Protein AF-A0A920PZM9-F1 (afdb_monomer_lite)

Foldseek 3Di:
DDDDDPPVVVVLLVQLLVLPDDDDDDDDDDDDDDDDDDDDDDDDDDDDDDDDDDDDDDDDDDDDDDDDDDDDDDPDPPDPPPPDDFPADPLGTQDAFDPCPLVVLCVLLVVLVVQLVVPADPVRDDFQLSLLSLLLSLLVSLVVVLVRDDPSLNVLSVVVNVLSVVLNVVSVVDDSVPGHPVVNSVSCCDRPVVNPVDDNVSNLSSLLSQLCNCCSHNNDDNSSSVSSNSPPDDD

pLDDT: mean 70.57, std 25.46, range [29.31, 96.81]

Sequence (235 aa):
MSRGSSAGAAVFVANLVGILALASGCSETSVVVAPVPTVSAPTDQMDAQVPTPSSSASTTTVAPTSTTVAPVPTTTEPAPTSVAPTTILAGGPIPDAAPGFCAELAIESGELILQVERVLPADGQLDPISQRTLLLATRNLLAWTNNRVPPGLRADVGLLNRVYADLGIELDGLDVEMVTMPRLQALVFTYVLDSPAVDAVELDLSARRLAAFVDRSCGHGFPIMESMADLFALD

Structure (mmCIF, N/CA/C/O backbone):
data_AF-A0A920PZM9-F1
#
_entry.id   AF-A0A920PZM9-F1
#
loop_
_atom_site.group_PDB
_atom_site.id
_atom_site.type_symbol
_atom_site.label_atom_id
_atom_site.label_alt_id
_atom_site.label_comp_id
_atom_site.label_asym_id
_atom_site.label_entity_id
_atom_site.label_seq_id
_atom_site.pdbx_PDB_ins_code
_atom_site.Cartn_x
_atom_site.Cartn_y
_atom_site.Cartn_z
_atom_site.occupancy
_atom_site.B_iso_or_equiv
_atom_site.auth_seq_id
_atom_site.auth_comp_id
_atom_site.auth_asym_id
_atom_site.auth_atom_id
_atom_site.pdbx_PDB_model_num
ATOM 1 N N . MET A 1 1 ? -10.686 -40.266 -1.329 1.00 37.91 1 MET A N 1
ATOM 2 C CA . MET A 1 1 ? -9.903 -39.143 -0.773 1.00 37.91 1 MET A CA 1
ATOM 3 C C . MET A 1 1 ? -10.510 -37.863 -1.315 1.00 37.91 1 MET A C 1
ATOM 5 O O . MET A 1 1 ? -10.446 -37.633 -2.515 1.00 37.91 1 MET A O 1
ATOM 9 N N . SER A 1 2 ? -11.245 -37.149 -0.463 1.00 32.16 2 SER A N 1
ATOM 10 C CA . SER A 1 2 ? -12.068 -35.995 -0.839 1.00 32.16 2 SER A CA 1
ATOM 11 C C . SER A 1 2 ? -11.200 -34.739 -0.937 1.00 32.16 2 SER A C 1
ATOM 13 O O . SER A 1 2 ? -10.380 -34.501 -0.053 1.00 32.16 2 SER A O 1
ATOM 15 N N . ARG A 1 3 ? -11.362 -33.964 -2.016 1.00 36.66 3 ARG A N 1
ATOM 16 C CA . ARG A 1 3 ? -10.694 -32.672 -2.230 1.00 36.66 3 ARG A CA 1
ATOM 17 C C . ARG A 1 3 ? -11.244 -31.650 -1.232 1.00 36.66 3 ARG A C 1
ATOM 19 O O . ARG A 1 3 ? -12.438 -31.364 -1.239 1.00 36.66 3 ARG A O 1
ATOM 26 N N . GLY A 1 4 ? -10.368 -31.140 -0.370 1.00 32.56 4 GLY A N 1
ATOM 27 C CA . GLY A 1 4 ? -10.666 -30.090 0.598 1.00 32.56 4 GLY A CA 1
ATOM 28 C C . GLY A 1 4 ? -10.746 -28.720 -0.071 1.00 32.56 4 GLY A C 1
ATOM 29 O O . GLY A 1 4 ? -9.751 -28.212 -0.570 1.00 32.56 4 GLY A O 1
ATOM 30 N N . SER A 1 5 ? -11.970 -28.201 -0.095 1.00 34.41 5 SER A N 1
ATOM 31 C CA . SER A 1 5 ? -12.421 -26.805 -0.111 1.00 34.41 5 SER A CA 1
ATOM 32 C C . SER A 1 5 ? -11.369 -25.694 -0.296 1.00 34.41 5 SER A C 1
ATOM 34 O O . SER A 1 5 ? -10.655 -25.328 0.633 1.00 34.41 5 SER A O 1
ATOM 36 N N . SER A 1 6 ? -11.387 -25.058 -1.470 1.00 36.50 6 SER A N 1
ATOM 37 C CA . SER A 1 6 ? -10.721 -23.789 -1.806 1.00 36.50 6 SER A CA 1
ATOM 38 C C . SER A 1 6 ? -11.492 -22.551 -1.306 1.00 36.50 6 SER A C 1
ATOM 40 O O . SER A 1 6 ? -11.419 -21.484 -1.909 1.00 36.50 6 SER A O 1
ATOM 42 N N . ALA A 1 7 ? -12.274 -22.685 -0.231 1.00 30.55 7 ALA A N 1
ATOM 43 C CA . ALA A 1 7 ? -13.164 -21.627 0.248 1.00 30.55 7 ALA A CA 1
ATOM 44 C C . ALA A 1 7 ? -12.447 -20.512 1.036 1.00 30.55 7 ALA A C 1
ATOM 46 O O . ALA A 1 7 ? -13.001 -19.430 1.173 1.00 30.55 7 ALA A O 1
ATOM 47 N N . GLY A 1 8 ? -11.220 -20.740 1.524 1.00 29.31 8 GLY A N 1
ATOM 48 C CA . GLY A 1 8 ? -10.501 -19.767 2.363 1.00 29.31 8 GLY A CA 1
ATOM 49 C C . GLY A 1 8 ? -9.995 -18.527 1.614 1.00 29.31 8 GLY A C 1
ATOM 50 O O . GLY A 1 8 ? -10.069 -17.424 2.140 1.00 29.31 8 GLY A O 1
ATOM 51 N N . ALA A 1 9 ? -9.551 -18.681 0.363 1.00 35.16 9 ALA A N 1
ATOM 52 C CA . ALA A 1 9 ? -9.013 -17.567 -0.425 1.00 35.16 9 ALA A CA 1
ATOM 53 C C . ALA A 1 9 ? -10.110 -16.626 -0.958 1.00 35.16 9 ALA A C 1
ATOM 55 O O . ALA A 1 9 ? -9.906 -15.420 -1.052 1.00 35.16 9 ALA A O 1
ATOM 56 N N . ALA A 1 10 ? -11.302 -17.157 -1.253 1.00 29.38 10 ALA A N 1
ATOM 57 C CA . ALA A 1 10 ? -12.416 -16.363 -1.777 1.00 29.38 10 ALA A CA 1
ATOM 58 C C . ALA A 1 10 ? -13.051 -15.437 -0.719 1.00 29.38 10 ALA A C 1
ATOM 60 O O . ALA A 1 10 ? -13.601 -14.395 -1.064 1.00 29.38 10 ALA A O 1
ATOM 61 N N . VAL A 1 11 ? -12.959 -15.792 0.569 1.00 34.94 11 VAL A N 1
ATOM 62 C CA . VAL A 1 11 ? -13.517 -14.989 1.674 1.00 34.94 11 VAL A CA 1
ATOM 63 C C . VAL A 1 11 ? -12.636 -13.774 1.999 1.00 34.94 11 VAL A C 1
ATOM 65 O O . VAL A 1 11 ? -13.160 -12.735 2.402 1.00 34.94 11 VAL A O 1
ATOM 68 N N . PHE A 1 12 ? -11.323 -13.869 1.763 1.00 35.19 12 PHE A N 1
ATOM 69 C CA . PHE A 1 12 ? -10.381 -12.766 1.985 1.00 35.19 12 PHE A CA 1
ATOM 70 C C . PHE A 1 12 ? -10.544 -11.631 0.963 1.00 35.19 12 PHE A C 1
ATOM 72 O O . PHE A 1 12 ? -10.566 -10.466 1.350 1.00 35.19 12 PHE A O 1
ATOM 79 N N . VAL A 1 13 ? -10.731 -11.959 -0.321 1.00 39.47 13 VAL A N 1
ATOM 80 C CA . VAL A 1 13 ? -10.905 -10.951 -1.389 1.00 39.47 13 VAL A CA 1
ATOM 81 C C . VAL A 1 13 ? -12.252 -10.229 -1.260 1.00 39.47 13 VAL A C 1
ATOM 83 O O . VAL A 1 13 ? -12.331 -9.017 -1.436 1.00 39.47 13 VAL A O 1
ATOM 86 N N . ALA A 1 14 ? -13.313 -10.940 -0.863 1.00 35.03 14 ALA A N 1
ATOM 87 C CA . ALA A 1 14 ? -14.650 -10.357 -0.740 1.00 35.03 14 ALA A CA 1
ATOM 88 C C . ALA A 1 14 ? -14.794 -9.344 0.417 1.00 35.03 14 ALA A C 1
ATOM 90 O O . ALA A 1 14 ? -15.626 -8.443 0.329 1.00 35.03 14 ALA A O 1
ATOM 91 N N . ASN A 1 15 ? -14.001 -9.456 1.492 1.00 37.75 15 ASN A N 1
ATOM 92 C CA . ASN A 1 15 ? -14.097 -8.538 2.638 1.00 37.75 15 ASN A CA 1
ATOM 93 C C . ASN A 1 15 ? -13.333 -7.219 2.443 1.00 37.75 15 ASN A C 1
ATOM 95 O O . ASN A 1 15 ? -13.682 -6.226 3.076 1.00 37.75 15 ASN A O 1
ATOM 99 N N . LEU A 1 16 ? -12.341 -7.172 1.549 1.00 41.00 16 LEU A N 1
ATOM 100 C CA . LEU A 1 16 ? -11.584 -5.947 1.262 1.00 41.00 16 LEU A CA 1
ATOM 101 C C . LEU A 1 16 ? -12.386 -4.945 0.408 1.00 41.00 16 LEU A C 1
ATOM 103 O O . LEU A 1 16 ? -12.264 -3.738 0.598 1.00 41.00 16 LEU A O 1
ATOM 107 N N . VAL A 1 17 ? -13.295 -5.442 -0.439 1.00 42.62 17 VAL A N 1
ATOM 108 C CA . VAL A 1 17 ? -14.209 -4.635 -1.277 1.00 42.62 17 VAL A CA 1
ATOM 109 C C . VAL A 1 17 ? -15.395 -4.058 -0.476 1.00 42.62 17 VAL A C 1
ATOM 111 O O . VAL A 1 17 ? -16.040 -3.100 -0.895 1.00 42.62 17 VAL A O 1
ATOM 114 N N . GLY A 1 18 ? -15.669 -4.571 0.730 1.00 33.91 18 GLY A N 1
ATOM 115 C CA . GLY A 1 18 ? -16.805 -4.151 1.566 1.00 33.91 18 GLY A CA 1
ATOM 116 C C . GLY A 1 18 ? -16.730 -2.728 2.145 1.00 33.91 18 GLY A C 1
ATOM 117 O O . GLY A 1 18 ? -17.660 -2.301 2.829 1.00 33.91 18 GLY A O 1
ATOM 118 N N . ILE A 1 19 ? -15.649 -1.983 1.894 1.00 46.41 19 ILE A N 1
ATOM 119 C CA . ILE A 1 19 ? -15.398 -0.660 2.489 1.00 46.41 19 ILE A CA 1
ATOM 120 C C . ILE A 1 19 ? -16.131 0.481 1.741 1.00 46.41 19 ILE A C 1
ATOM 122 O O . ILE A 1 19 ? -16.325 1.550 2.315 1.00 46.41 19 ILE A O 1
ATOM 126 N N . LEU A 1 20 ? -16.636 0.272 0.517 1.00 44.31 20 LEU A N 1
ATOM 127 C CA . LEU A 1 20 ? -17.190 1.363 -0.311 1.00 44.31 20 LEU A CA 1
ATOM 128 C C . LEU A 1 20 ? -18.657 1.775 -0.052 1.00 44.31 20 LEU A C 1
ATOM 130 O O . LEU A 1 20 ? -19.129 2.737 -0.654 1.00 44.31 20 LEU A O 1
ATOM 134 N N . ALA A 1 21 ? -19.412 1.117 0.831 1.00 37.88 21 ALA A N 1
ATOM 135 C CA . ALA A 1 21 ? -20.873 1.299 0.841 1.00 37.88 21 ALA A CA 1
ATOM 136 C C . ALA A 1 21 ? -21.447 2.429 1.731 1.00 37.88 21 ALA A C 1
ATOM 138 O O . ALA A 1 21 ? -22.667 2.575 1.766 1.00 37.88 21 ALA A O 1
ATOM 139 N N . LEU A 1 22 ? -20.659 3.226 2.471 1.00 43.50 22 LEU A N 1
ATOM 140 C CA . LEU A 1 22 ? -21.229 4.158 3.468 1.00 43.50 22 LEU A CA 1
ATOM 141 C C . LEU A 1 22 ? -20.526 5.524 3.546 1.00 43.50 22 LEU A C 1
ATOM 143 O O . LEU A 1 22 ? -19.914 5.861 4.555 1.00 43.50 22 LEU A O 1
ATOM 147 N N . ALA A 1 23 ? -20.687 6.360 2.522 1.00 37.53 23 ALA A N 1
ATOM 148 C CA . ALA A 1 23 ? -20.442 7.800 2.650 1.00 37.53 23 ALA A CA 1
ATOM 149 C C . ALA A 1 23 ? -21.479 8.621 1.866 1.00 37.53 23 ALA A C 1
ATOM 151 O O . ALA A 1 23 ? -21.160 9.378 0.956 1.00 37.53 23 ALA A O 1
ATOM 152 N N . SER A 1 24 ? -22.755 8.482 2.236 1.00 40.50 24 SER A N 1
ATOM 153 C CA . SER A 1 24 ? -23.802 9.446 1.881 1.00 40.50 24 SER A CA 1
ATOM 154 C C . SER A 1 24 ? -24.395 10.034 3.162 1.00 40.50 24 SER A C 1
ATOM 156 O O . SER A 1 24 ? -25.176 9.371 3.845 1.00 40.50 24 SER A O 1
ATOM 158 N N . GLY A 1 25 ? -24.023 11.270 3.505 1.00 30.77 25 GLY A N 1
ATOM 159 C CA . GLY A 1 25 ? -24.586 11.977 4.658 1.00 30.77 25 GLY A CA 1
ATOM 160 C C . GLY A 1 25 ? -23.951 13.344 4.908 1.00 30.77 25 GLY A C 1
ATOM 161 O O . GLY A 1 25 ? -22.904 13.441 5.533 1.00 30.77 25 GLY A O 1
ATOM 162 N N . CYS A 1 26 ? -24.605 14.391 4.408 1.00 36.72 26 CYS A N 1
ATOM 163 C CA . CYS A 1 26 ? -24.262 15.809 4.523 1.00 36.72 26 CYS A CA 1
ATOM 164 C C . CYS A 1 26 ? -24.159 16.323 5.972 1.00 36.72 26 CYS A C 1
ATOM 166 O O . CYS A 1 26 ? -24.916 15.875 6.833 1.00 36.72 26 CYS A O 1
ATOM 168 N N . SER A 1 27 ? -23.393 17.400 6.195 1.00 32.12 27 SER A N 1
ATOM 169 C CA . SER A 1 27 ? -23.943 18.733 6.539 1.00 32.12 27 SER A CA 1
ATOM 170 C C . SER A 1 27 ? -22.833 19.771 6.735 1.00 32.12 27 SER A C 1
ATOM 172 O O . SER A 1 27 ? -21.918 19.584 7.531 1.00 32.12 27 SER A O 1
ATOM 174 N N . GLU A 1 28 ? -22.961 20.892 6.023 1.00 40.81 28 GLU A N 1
ATOM 175 C CA . GLU A 1 28 ? -22.210 22.129 6.236 1.00 40.81 28 GLU A CA 1
ATOM 176 C C . GLU A 1 28 ? -22.428 22.672 7.654 1.00 40.81 28 GLU A C 1
ATOM 178 O O . GLU A 1 28 ? -23.562 22.832 8.109 1.00 40.81 28 GLU A O 1
ATOM 183 N N . THR A 1 29 ? -21.355 23.068 8.340 1.00 33.19 29 THR A N 1
ATOM 184 C CA . THR A 1 29 ? -21.441 24.158 9.319 1.00 33.19 29 THR A CA 1
ATOM 185 C C . THR A 1 29 ? -20.140 24.955 9.318 1.00 33.19 29 THR A C 1
ATOM 187 O O . THR A 1 29 ? -19.066 24.455 9.634 1.00 33.19 29 THR A O 1
ATOM 190 N N . SER A 1 30 ? -20.273 26.210 8.899 1.00 33.62 30 SER A N 1
ATOM 191 C CA . SER A 1 30 ? -19.223 27.214 8.747 1.00 33.62 30 SER A CA 1
ATOM 192 C C . SER A 1 30 ? -18.591 27.591 10.093 1.00 33.62 30 SER A C 1
ATOM 194 O O . SER A 1 30 ? -19.313 27.925 11.034 1.00 33.62 30 SER A O 1
ATOM 196 N N . VAL A 1 31 ? -17.254 27.590 10.183 1.00 32.09 31 VAL A N 1
ATOM 197 C CA . VAL A 1 31 ? -16.516 28.130 11.338 1.00 32.09 31 VAL A CA 1
ATOM 198 C C . VAL A 1 31 ? -15.459 29.136 10.874 1.00 32.09 31 VAL A C 1
ATOM 200 O O . VAL A 1 31 ? -14.403 28.793 10.359 1.00 32.09 31 VAL A O 1
ATOM 203 N N . VAL A 1 32 ? -15.836 30.402 11.051 1.00 31.03 32 VAL A N 1
ATOM 204 C CA . VAL A 1 32 ? -15.068 31.570 11.516 1.00 31.03 32 VAL A CA 1
ATOM 205 C C . VAL A 1 32 ? -13.532 31.496 11.422 1.00 31.03 32 VAL A C 1
ATOM 207 O O . VAL A 1 32 ? -12.865 30.798 12.179 1.00 31.03 32 VAL A O 1
ATOM 210 N N . VAL A 1 33 ? -12.987 32.359 10.560 1.00 34.97 33 VAL A N 1
ATOM 211 C CA . VAL A 1 33 ? -11.562 32.701 10.418 1.00 34.97 33 VAL A CA 1
ATOM 212 C C . VAL A 1 33 ? -11.106 33.644 11.539 1.00 34.97 33 VAL A C 1
ATOM 214 O O . VAL A 1 33 ? -11.759 34.655 11.800 1.00 34.97 33 VAL A O 1
ATOM 217 N N . ALA A 1 34 ? -9.935 33.377 12.125 1.00 33.03 34 ALA A N 1
ATOM 218 C CA . ALA A 1 34 ? -9.134 34.358 12.865 1.00 33.03 34 ALA A CA 1
ATOM 219 C C . ALA A 1 34 ? -7.616 34.077 12.694 1.00 33.03 34 ALA A C 1
ATOM 221 O O . ALA A 1 34 ? -7.247 32.945 12.385 1.00 33.03 34 ALA A O 1
ATOM 222 N N . PRO A 1 35 ? -6.738 35.098 12.808 1.00 35.94 35 PRO A N 1
ATOM 223 C CA . PRO A 1 35 ? -5.531 35.227 11.982 1.00 35.94 35 PRO A CA 1
ATOM 224 C C . PRO A 1 35 ? -4.232 34.654 12.581 1.00 35.94 35 PRO A C 1
ATOM 226 O O . PRO A 1 35 ? -4.033 34.628 13.794 1.00 35.94 35 PRO A O 1
ATOM 229 N N . VAL A 1 36 ? -3.312 34.281 11.685 1.00 35.12 36 VAL A N 1
ATOM 230 C CA . VAL A 1 36 ? -1.923 33.867 11.962 1.00 35.12 36 VAL A CA 1
ATOM 231 C C . VAL A 1 36 ? -1.045 35.098 12.245 1.00 35.12 36 VAL A C 1
ATOM 233 O O . VAL A 1 36 ? -1.089 36.047 11.458 1.00 35.12 36 VAL A O 1
ATOM 236 N N . PRO A 1 37 ? -0.207 35.112 13.300 1.00 34.03 37 PRO A N 1
ATOM 237 C CA . PRO A 1 37 ? 0.807 36.145 13.463 1.00 34.03 37 PRO A CA 1
ATOM 238 C C . PRO A 1 37 ? 2.088 35.814 12.680 1.00 34.03 37 PRO A C 1
ATOM 240 O O . PRO A 1 37 ? 2.716 34.773 12.866 1.00 34.03 37 PRO A O 1
ATOM 243 N N . THR A 1 38 ? 2.485 36.756 11.828 1.00 34.56 38 THR A N 1
ATOM 244 C CA . THR A 1 38 ? 3.787 36.850 11.156 1.00 34.56 38 THR A CA 1
ATOM 245 C C . THR A 1 38 ? 4.888 37.209 12.157 1.00 34.56 38 THR A C 1
ATOM 247 O O . THR A 1 38 ? 4.719 38.151 12.931 1.00 34.56 38 THR A O 1
ATOM 250 N N . VAL A 1 39 ? 6.048 36.546 12.093 1.00 36.19 39 VAL A N 1
ATOM 251 C CA . VAL A 1 39 ? 7.286 37.028 12.732 1.00 36.19 39 VAL A CA 1
ATOM 252 C C . VAL A 1 39 ? 8.416 37.071 11.704 1.00 36.19 39 VAL A C 1
ATOM 254 O O . VAL A 1 39 ? 8.727 36.078 11.051 1.00 36.19 39 VAL A O 1
ATOM 257 N N . SER A 1 40 ? 8.988 38.265 11.564 1.00 30.69 40 SER A N 1
ATOM 258 C CA . SER A 1 40 ? 10.113 38.624 10.699 1.00 30.69 40 SER A CA 1
ATOM 259 C C . SER A 1 40 ? 11.477 38.300 11.336 1.00 30.69 40 SER A C 1
ATOM 261 O O . SER A 1 40 ? 11.595 38.215 12.555 1.00 30.69 40 SER A O 1
ATOM 263 N N . ALA A 1 41 ? 12.488 38.165 10.466 1.00 36.31 41 ALA A N 1
ATOM 264 C CA . ALA A 1 41 ? 13.911 37.837 10.680 1.00 36.31 41 ALA A CA 1
ATOM 265 C C . ALA A 1 41 ? 14.693 38.751 11.666 1.00 36.31 41 ALA A C 1
ATOM 267 O O . ALA A 1 41 ? 14.155 39.773 12.098 1.00 36.31 41 ALA A O 1
ATOM 268 N N . PRO A 1 42 ? 15.980 38.449 11.979 1.00 42.25 42 PRO A N 1
ATOM 269 C CA . PRO A 1 42 ? 17.060 39.017 11.147 1.00 42.25 42 PRO A CA 1
ATOM 270 C C . PRO A 1 42 ? 18.369 38.195 10.976 1.00 42.25 42 PRO A C 1
ATOM 272 O O . PRO A 1 42 ? 18.661 37.246 11.694 1.00 42.25 42 PRO A O 1
ATOM 275 N N . THR A 1 43 ? 19.111 38.655 9.960 1.00 40.12 43 THR A N 1
ATOM 276 C CA . THR A 1 43 ? 20.525 38.541 9.529 1.00 40.12 43 THR A CA 1
ATOM 277 C C . THR A 1 43 ? 21.606 38.133 10.536 1.00 40.12 43 THR A C 1
ATOM 279 O O . THR A 1 43 ? 21.634 38.672 11.632 1.00 40.12 43 THR A O 1
ATOM 282 N N . ASP A 1 44 ? 22.611 37.381 10.056 1.00 31.80 44 ASP A N 1
ATOM 283 C CA . ASP A 1 44 ? 24.015 37.828 10.122 1.00 31.80 44 ASP A CA 1
ATOM 284 C C . ASP A 1 44 ? 24.919 37.146 9.074 1.00 31.80 44 ASP A C 1
ATOM 286 O O . ASP A 1 44 ? 24.814 35.954 8.787 1.00 31.80 44 ASP A O 1
ATOM 290 N N . GLN A 1 45 ? 25.775 37.968 8.460 1.00 35.66 45 GLN A N 1
ATOM 291 C CA . GLN A 1 45 ? 26.782 37.631 7.451 1.00 35.66 45 GLN A CA 1
ATOM 292 C C . GLN A 1 45 ? 28.028 37.009 8.098 1.00 35.66 45 GLN A C 1
ATOM 294 O O . GLN A 1 45 ? 28.447 37.462 9.159 1.00 35.66 45 GLN A O 1
ATOM 299 N N . MET A 1 46 ? 28.736 36.129 7.379 1.00 37.38 46 MET A N 1
ATOM 300 C CA . MET A 1 46 ? 30.202 36.211 7.352 1.00 37.38 46 MET A CA 1
ATOM 301 C C . MET A 1 46 ? 30.816 35.586 6.093 1.00 37.38 46 MET A C 1
ATOM 303 O O . MET A 1 46 ? 30.505 34.468 5.692 1.00 37.38 46 MET A O 1
ATOM 307 N N . ASP A 1 47 ? 31.676 36.403 5.496 1.00 33.12 47 ASP A N 1
ATOM 308 C CA . ASP A 1 47 ? 32.543 36.229 4.335 1.00 33.12 47 ASP A CA 1
ATOM 309 C C . ASP A 1 47 ? 33.645 35.180 4.580 1.00 33.12 47 ASP A C 1
ATOM 311 O O . ASP A 1 47 ? 34.222 35.155 5.667 1.0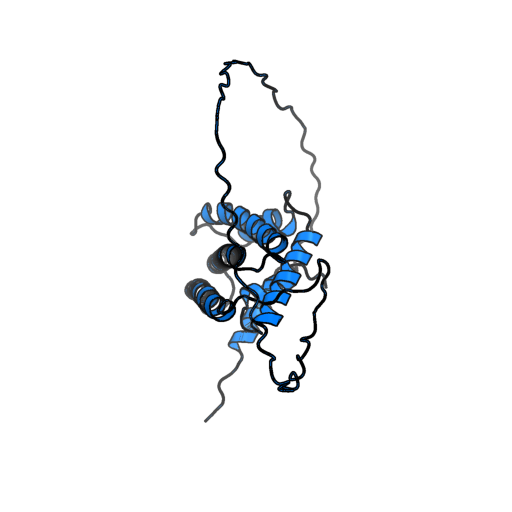0 33.12 47 ASP A O 1
ATOM 315 N N . ALA A 1 48 ? 33.996 34.374 3.568 1.00 33.19 48 ALA A N 1
ATOM 316 C CA . ALA A 1 48 ? 35.275 33.647 3.524 1.00 33.19 48 ALA A CA 1
ATOM 317 C C . ALA A 1 48 ? 35.636 33.159 2.102 1.00 33.19 48 ALA A C 1
ATOM 319 O O . ALA A 1 48 ? 35.443 32.006 1.727 1.00 33.19 48 ALA A O 1
ATOM 320 N N . GLN A 1 49 ? 36.134 34.095 1.298 1.00 32.06 49 GLN A N 1
ATOM 321 C CA . GLN A 1 49 ? 37.434 34.073 0.609 1.00 32.06 49 GLN A CA 1
ATOM 322 C C . GLN A 1 49 ? 38.012 32.749 0.038 1.00 32.06 49 GLN A C 1
ATOM 324 O O . GLN A 1 49 ? 38.442 31.839 0.743 1.00 32.06 49 GLN A O 1
ATOM 329 N N . VAL A 1 50 ? 38.159 32.765 -1.292 1.00 39.16 50 VAL A N 1
ATOM 330 C CA . VAL A 1 50 ? 38.963 31.882 -2.161 1.00 39.16 50 VAL A CA 1
ATOM 331 C C . VAL A 1 50 ? 40.471 32.077 -1.918 1.00 39.16 50 VAL A C 1
ATOM 333 O O . VAL A 1 50 ? 40.909 33.209 -1.699 1.00 39.16 50 VAL A O 1
ATOM 336 N N . PRO A 1 51 ? 41.289 31.011 -2.041 1.00 43.56 51 PRO A N 1
ATOM 337 C CA . PRO A 1 51 ? 42.414 31.084 -2.985 1.00 43.56 51 PRO A CA 1
ATOM 338 C C . PRO A 1 51 ? 42.704 29.767 -3.747 1.00 43.56 51 PRO A C 1
ATOM 340 O O . PRO A 1 51 ? 42.949 28.718 -3.1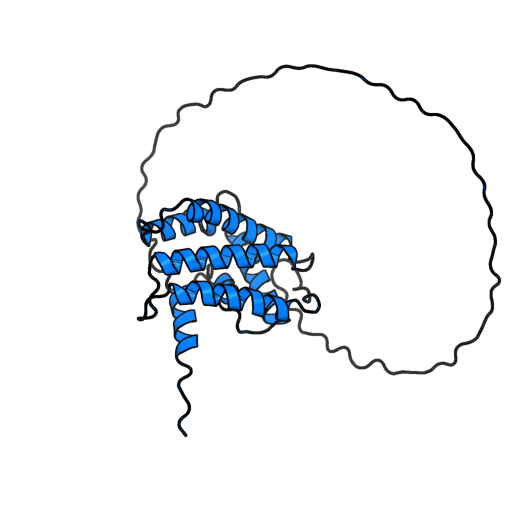61 1.00 43.56 51 PRO A O 1
ATOM 343 N N . THR A 1 52 ? 42.782 29.858 -5.078 1.00 36.62 52 THR A N 1
ATOM 344 C CA . THR A 1 52 ? 43.649 29.045 -5.970 1.00 36.62 52 THR A CA 1
ATOM 345 C C . THR A 1 52 ? 45.064 29.655 -5.992 1.00 36.62 52 THR A C 1
ATOM 347 O O . THR A 1 52 ? 45.142 30.880 -5.850 1.00 36.62 52 THR A O 1
ATOM 350 N N . PRO A 1 53 ? 46.178 28.904 -6.207 1.00 43.16 53 PRO A N 1
ATOM 351 C CA . PRO A 1 53 ? 46.570 28.502 -7.579 1.00 43.16 53 PRO A CA 1
ATOM 352 C C . PRO A 1 53 ? 47.456 27.235 -7.757 1.00 43.16 53 PRO A C 1
ATOM 354 O O . PRO A 1 53 ? 48.110 26.778 -6.829 1.00 43.16 53 PRO A O 1
ATOM 357 N N . SER A 1 54 ? 47.571 26.820 -9.038 1.00 34.16 54 SER A N 1
ATOM 358 C CA . SER A 1 54 ? 48.720 26.157 -9.715 1.00 34.16 54 SER A CA 1
ATOM 359 C C . SER A 1 54 ? 49.114 24.721 -9.313 1.00 34.16 54 SER A C 1
ATOM 361 O O . SER A 1 54 ? 49.084 24.363 -8.151 1.00 34.16 54 SER A O 1
ATOM 363 N N . SER A 1 55 ? 49.613 23.838 -10.185 1.00 35.91 55 SER A N 1
ATOM 364 C CA . SER A 1 55 ? 49.804 23.804 -11.643 1.00 35.91 55 SER A CA 1
ATOM 365 C C . SER A 1 55 ? 50.256 22.386 -12.044 1.00 35.91 55 SER A C 1
ATOM 367 O O . SER A 1 55 ? 50.735 21.624 -11.207 1.00 35.91 55 SER A O 1
ATOM 369 N N . SER A 1 56 ? 50.232 22.149 -13.356 1.00 38.16 56 SER A N 1
ATOM 370 C CA . SER A 1 56 ? 51.106 21.259 -14.139 1.00 38.16 56 SER A CA 1
ATOM 371 C C . SER A 1 56 ? 50.585 19.887 -14.565 1.00 38.16 56 SER A C 1
ATOM 373 O O . SER A 1 56 ? 50.481 18.921 -13.816 1.00 38.16 56 SER A O 1
ATOM 375 N N . ALA A 1 57 ? 50.360 19.853 -15.877 1.00 39.25 57 ALA A N 1
ATOM 376 C CA . ALA A 1 57 ? 50.153 18.713 -16.738 1.00 39.25 57 ALA A CA 1
ATOM 377 C C . ALA A 1 57 ? 51.367 17.777 -16.798 1.00 39.25 57 ALA A C 1
ATOM 379 O O . ALA A 1 57 ? 52.522 18.198 -16.734 1.00 39.25 57 ALA A O 1
ATOM 380 N N . SER A 1 58 ? 51.091 16.506 -17.071 1.00 38.69 58 SER A N 1
ATOM 381 C CA . SER A 1 58 ? 51.996 15.630 -17.810 1.00 38.69 58 SER A CA 1
ATOM 382 C C . SER A 1 58 ? 51.158 14.689 -18.662 1.00 38.69 58 SER A C 1
ATOM 384 O O . SER A 1 58 ? 50.503 13.773 -18.177 1.00 38.69 58 SER A O 1
ATOM 386 N N . THR A 1 59 ? 51.140 14.989 -19.955 1.00 39.88 59 THR A N 1
ATOM 387 C CA . THR A 1 59 ? 50.658 14.132 -21.034 1.00 39.88 59 THR A CA 1
ATOM 388 C C . THR A 1 59 ? 51.626 12.979 -21.242 1.00 39.88 59 THR A C 1
ATOM 390 O O . THR A 1 59 ? 52.827 13.191 -21.411 1.00 39.88 59 THR A O 1
ATOM 393 N N . THR A 1 60 ? 51.109 11.760 -21.339 1.00 43.28 60 THR A N 1
ATOM 394 C CA . THR A 1 60 ? 51.811 10.675 -22.029 1.00 43.28 60 THR A CA 1
ATOM 395 C C . THR A 1 60 ? 50.783 9.852 -22.793 1.00 43.28 60 THR A C 1
ATOM 397 O O . THR A 1 60 ? 50.059 9.040 -22.227 1.00 43.28 60 THR A O 1
ATOM 400 N N . THR A 1 61 ? 50.688 10.124 -24.092 1.00 43.00 61 THR A N 1
ATOM 401 C CA . THR A 1 61 ? 49.907 9.344 -25.052 1.00 43.00 61 THR A CA 1
ATOM 402 C C . THR A 1 61 ? 50.775 8.184 -25.518 1.00 43.00 61 THR A C 1
ATOM 404 O O . THR A 1 61 ? 51.777 8.400 -26.197 1.00 43.00 61 THR A O 1
ATOM 407 N N . VAL A 1 62 ? 50.394 6.958 -25.166 1.00 44.69 62 VAL A N 1
ATOM 408 C CA . VAL A 1 62 ? 50.956 5.737 -25.751 1.00 44.69 62 VAL A CA 1
ATOM 409 C C . VAL A 1 62 ? 49.837 5.056 -26.527 1.00 44.69 62 VAL A C 1
ATOM 411 O O . VAL A 1 62 ? 48.832 4.641 -25.957 1.00 44.69 62 VAL A O 1
ATOM 414 N N . ALA A 1 63 ? 50.001 5.000 -27.846 1.00 51.41 63 ALA A N 1
ATOM 415 C CA . ALA A 1 63 ? 49.130 4.265 -28.749 1.00 51.41 63 ALA A CA 1
ATOM 416 C C . ALA A 1 63 ? 49.387 2.755 -28.618 1.00 51.41 63 ALA A C 1
ATOM 418 O O . ALA A 1 63 ? 50.551 2.350 -28.666 1.00 51.41 63 ALA A O 1
ATOM 419 N N . PRO A 1 64 ? 48.349 1.909 -28.527 1.00 48.03 64 PRO A N 1
ATOM 420 C CA . PRO A 1 64 ? 48.492 0.499 -28.824 1.00 48.03 64 PRO A CA 1
ATOM 421 C C . PRO A 1 64 ? 48.096 0.202 -30.274 1.00 48.03 64 PRO A C 1
ATOM 423 O O . PRO A 1 64 ? 47.105 0.680 -30.821 1.00 48.03 64 PRO A O 1
ATOM 426 N N . THR A 1 65 ? 48.956 -0.605 -30.871 1.00 38.31 65 THR A N 1
ATOM 427 C CA . THR A 1 65 ? 48.998 -1.126 -32.229 1.00 38.31 65 THR A CA 1
ATOM 428 C C . THR A 1 65 ? 47.747 -1.929 -32.591 1.00 38.31 65 THR A C 1
ATOM 430 O O . THR A 1 65 ? 47.369 -2.864 -31.886 1.00 38.31 65 THR A O 1
ATOM 433 N N . SER A 1 66 ? 47.142 -1.621 -33.738 1.00 38.47 66 SER A N 1
ATOM 434 C CA . SER A 1 66 ? 46.070 -2.414 -34.343 1.00 38.47 66 SER A CA 1
ATOM 435 C C . SER A 1 66 ? 46.585 -3.795 -34.755 1.00 38.47 66 SER A C 1
ATOM 437 O O . SER A 1 66 ? 47.493 -3.900 -35.579 1.00 38.47 66 SER A O 1
ATOM 439 N N . THR A 1 67 ? 45.987 -4.861 -34.227 1.00 43.66 67 THR A N 1
ATOM 440 C CA . THR A 1 67 ? 46.113 -6.217 -34.781 1.00 43.66 67 THR A CA 1
ATOM 441 C C . THR A 1 67 ? 44.756 -6.627 -35.338 1.00 43.66 67 THR A C 1
ATOM 443 O O . THR A 1 67 ? 43.812 -6.884 -34.597 1.00 43.66 67 THR A O 1
ATOM 446 N N . THR A 1 68 ? 44.645 -6.643 -36.664 1.00 44.78 68 THR A N 1
ATOM 447 C CA . THR A 1 68 ? 43.473 -7.154 -37.377 1.00 44.78 68 THR A CA 1
ATOM 448 C C . THR A 1 68 ? 43.498 -8.678 -37.318 1.00 44.78 68 THR A C 1
ATOM 450 O O . THR A 1 68 ? 44.270 -9.315 -38.032 1.00 44.78 68 THR A O 1
ATOM 453 N N . VAL A 1 69 ? 42.648 -9.263 -36.477 1.00 44.81 69 VAL A N 1
ATOM 454 C CA . VAL A 1 69 ? 42.275 -10.680 -36.550 1.00 44.81 69 VAL A CA 1
ATOM 455 C C . VAL A 1 69 ? 40.855 -10.729 -37.101 1.00 44.81 69 VAL A C 1
ATOM 457 O O . VAL A 1 69 ? 39.928 -10.204 -36.489 1.00 44.81 69 VAL A O 1
ATOM 460 N N . ALA A 1 70 ? 40.697 -11.305 -38.290 1.00 48.00 70 ALA A N 1
ATOM 461 C CA . ALA A 1 70 ? 39.397 -11.517 -38.914 1.00 48.00 70 ALA A CA 1
ATOM 462 C C . ALA A 1 70 ? 38.570 -12.528 -38.093 1.00 48.00 70 ALA A C 1
ATOM 464 O O . ALA A 1 70 ? 39.064 -13.632 -37.851 1.00 48.00 70 ALA A O 1
ATOM 465 N N . PRO A 1 71 ? 37.328 -12.215 -37.684 1.00 43.09 71 PRO A N 1
ATOM 466 C CA . PRO A 1 71 ? 36.425 -13.221 -37.156 1.00 43.09 71 PRO A CA 1
ATOM 467 C C . PRO A 1 71 ? 35.689 -13.928 -38.303 1.00 43.09 71 PRO A C 1
ATOM 469 O O . PRO A 1 71 ? 35.185 -13.308 -39.240 1.00 43.09 71 PRO A O 1
ATOM 472 N N . VAL A 1 72 ? 35.642 -15.253 -38.207 1.00 39.75 72 VAL A N 1
ATOM 473 C CA . VAL A 1 72 ? 34.799 -16.148 -39.008 1.00 39.75 72 VAL A CA 1
ATOM 474 C C . VAL A 1 72 ? 33.325 -15.805 -38.733 1.00 39.75 72 VAL A C 1
ATOM 476 O O . VAL A 1 72 ? 32.968 -15.662 -37.561 1.00 39.75 72 VAL A O 1
ATOM 479 N N . PRO A 1 73 ? 32.445 -15.666 -39.743 1.00 38.56 73 PRO A N 1
ATOM 480 C CA . PRO A 1 73 ? 31.032 -15.428 -39.490 1.00 38.56 73 PRO A CA 1
ATOM 481 C C . PRO A 1 73 ? 30.378 -16.732 -39.019 1.00 38.56 73 PRO A C 1
ATOM 483 O O . PRO A 1 73 ? 30.042 -17.601 -39.820 1.00 38.56 73 PRO A O 1
ATOM 486 N N . THR A 1 74 ? 30.189 -16.876 -37.710 1.00 42.53 74 THR A N 1
ATOM 487 C CA . THR A 1 74 ? 29.262 -17.868 -37.159 1.00 42.53 74 THR A CA 1
ATOM 488 C C . THR A 1 74 ? 27.877 -17.232 -37.146 1.00 42.53 74 THR A C 1
ATOM 490 O O . THR A 1 74 ? 27.564 -16.418 -36.279 1.00 42.53 74 THR A O 1
ATOM 493 N N . THR A 1 75 ? 27.054 -17.557 -38.142 1.00 44.94 75 THR A N 1
ATOM 494 C CA . THR A 1 75 ? 25.626 -17.225 -38.139 1.00 44.94 75 THR A CA 1
ATOM 495 C C . THR A 1 75 ? 24.942 -18.062 -37.063 1.00 44.94 75 THR A C 1
ATOM 497 O O . THR A 1 75 ? 24.534 -19.193 -37.308 1.00 44.94 75 THR A O 1
ATOM 500 N N . THR A 1 76 ? 24.838 -17.508 -35.859 1.00 46.06 76 THR A N 1
ATOM 501 C CA . THR A 1 76 ? 23.872 -17.966 -34.861 1.00 46.06 76 THR A CA 1
ATOM 502 C C . THR A 1 76 ? 22.615 -17.132 -35.054 1.00 46.06 76 THR A C 1
ATOM 504 O O . THR A 1 76 ? 22.609 -15.928 -34.803 1.00 46.06 76 THR A O 1
ATOM 507 N N . GLU A 1 77 ? 21.574 -17.773 -35.572 1.00 47.44 77 GLU A N 1
ATOM 508 C CA . GLU A 1 77 ? 20.217 -17.243 -35.663 1.00 47.44 77 GLU A CA 1
ATOM 509 C C . GLU A 1 77 ? 19.758 -16.771 -34.269 1.00 47.44 77 GLU A C 1
ATOM 511 O O . GLU A 1 77 ? 19.770 -17.571 -33.328 1.00 47.44 77 GLU A O 1
ATOM 516 N N . PRO A 1 78 ? 19.404 -15.487 -34.072 1.00 43.78 78 PRO A N 1
ATOM 517 C CA . PRO A 1 78 ? 18.834 -15.060 -32.808 1.00 43.78 78 PRO A CA 1
ATOM 518 C C . PRO A 1 78 ? 17.450 -15.695 -32.668 1.00 43.78 78 PRO A C 1
ATOM 520 O O . PRO A 1 78 ? 16.560 -15.462 -33.487 1.00 43.78 78 PRO A O 1
ATOM 523 N N . ALA A 1 79 ? 17.284 -16.504 -31.621 1.00 46.44 79 ALA A N 1
ATOM 524 C CA . ALA A 1 79 ? 15.987 -17.012 -31.198 1.00 46.44 79 ALA A CA 1
ATOM 525 C C . ALA A 1 79 ? 14.979 -15.850 -31.108 1.00 46.44 79 ALA A C 1
ATOM 527 O O . ALA A 1 79 ? 15.360 -14.758 -30.665 1.00 46.44 79 ALA A O 1
ATOM 528 N N . PRO A 1 80 ? 13.709 -16.047 -31.507 1.00 42.25 80 PRO A N 1
ATOM 529 C CA . PRO A 1 80 ? 12.725 -14.979 -31.470 1.00 42.25 80 PRO A CA 1
ATOM 530 C C . PRO A 1 80 ? 12.595 -14.483 -30.030 1.00 42.25 80 PRO A C 1
ATOM 532 O O . PRO A 1 80 ? 12.179 -15.219 -29.135 1.00 42.25 80 PRO A O 1
ATOM 535 N N . THR A 1 81 ? 12.979 -13.227 -29.801 1.00 43.22 81 THR A N 1
ATOM 536 C CA . THR A 1 81 ? 12.659 -12.523 -28.564 1.00 43.22 81 THR A CA 1
ATOM 537 C C . THR A 1 81 ? 11.141 -12.446 -28.504 1.00 43.22 81 THR A C 1
ATOM 539 O O . THR A 1 81 ? 10.519 -11.680 -29.236 1.00 43.22 81 THR A O 1
ATOM 542 N N . SER A 1 82 ? 10.542 -13.311 -27.688 1.00 45.59 82 SER A N 1
ATOM 543 C CA . SER A 1 82 ? 9.128 -13.259 -27.342 1.00 45.59 82 SER A CA 1
ATOM 544 C C . SER A 1 82 ? 8.872 -11.905 -26.694 1.00 45.59 82 SER A C 1
ATOM 546 O O . SER A 1 82 ? 9.187 -11.706 -25.522 1.00 45.59 82 SER A O 1
ATOM 548 N N . VAL A 1 83 ? 8.372 -10.948 -27.473 1.00 43.41 83 VAL A N 1
ATOM 549 C CA . VAL A 1 83 ? 7.984 -9.630 -26.976 1.00 43.41 83 VAL A CA 1
ATOM 550 C C . VAL A 1 83 ? 6.800 -9.854 -26.042 1.00 43.41 83 VAL A C 1
ATOM 552 O O . VAL A 1 83 ? 5.687 -10.123 -26.492 1.00 43.41 83 VAL A O 1
ATOM 555 N N . ALA A 1 84 ? 7.062 -9.830 -24.735 1.00 52.44 84 ALA A N 1
ATOM 556 C CA . ALA A 1 84 ? 6.016 -9.865 -23.727 1.00 52.44 84 ALA A CA 1
ATOM 557 C C . ALA A 1 84 ? 5.060 -8.682 -23.967 1.00 52.44 84 ALA A C 1
ATOM 559 O O . ALA A 1 84 ? 5.535 -7.586 -24.284 1.00 52.44 84 ALA A O 1
ATOM 560 N N . PRO A 1 85 ? 3.736 -8.873 -23.840 1.00 43.50 85 PRO A N 1
ATOM 561 C CA . PRO A 1 85 ? 2.782 -7.794 -24.038 1.00 43.50 85 PRO A CA 1
ATOM 562 C C . PRO A 1 85 ? 3.079 -6.670 -23.042 1.00 43.50 85 PRO A C 1
ATOM 564 O O . PRO A 1 85 ? 3.018 -6.849 -21.826 1.00 43.50 85 PRO A O 1
ATOM 567 N N . THR A 1 86 ? 3.444 -5.501 -23.561 1.00 49.28 86 THR A N 1
ATOM 568 C CA . THR A 1 86 ? 3.572 -4.279 -22.776 1.00 49.28 86 THR A CA 1
ATOM 569 C C . THR A 1 86 ? 2.166 -3.802 -22.444 1.00 49.28 86 THR A C 1
ATOM 571 O O . THR A 1 86 ? 1.505 -3.173 -23.266 1.00 49.28 86 THR A O 1
ATOM 574 N N . THR A 1 87 ? 1.683 -4.102 -21.241 1.00 54.88 87 THR A N 1
ATOM 575 C CA . THR A 1 87 ? 0.499 -3.431 -20.701 1.00 54.88 87 THR A CA 1
ATOM 576 C C . THR A 1 87 ? 0.854 -1.952 -20.541 1.00 54.88 87 THR A C 1
ATOM 578 O O . THR A 1 87 ? 1.720 -1.598 -19.738 1.00 54.88 87 THR A O 1
ATOM 581 N N . ILE A 1 88 ? 0.263 -1.088 -21.367 1.00 55.25 88 ILE A N 1
ATOM 582 C CA . ILE A 1 88 ? 0.455 0.363 -21.292 1.00 55.25 88 ILE A CA 1
ATOM 583 C C . ILE A 1 88 ? -0.698 0.920 -20.461 1.00 55.25 88 ILE A C 1
ATOM 585 O O . ILE A 1 88 ? -1.804 1.091 -20.967 1.00 55.25 88 ILE A O 1
ATOM 589 N N . LEU A 1 89 ? -0.441 1.185 -19.181 1.00 66.88 89 LEU A N 1
ATOM 590 C CA . LEU A 1 89 ? -1.289 2.070 -18.382 1.00 66.88 89 LEU A CA 1
ATOM 591 C C . LEU A 1 89 ? -0.916 3.533 -18.668 1.00 66.88 89 LEU A C 1
ATOM 593 O O . LEU A 1 89 ? 0.177 3.825 -19.173 1.00 66.88 89 LEU A O 1
ATOM 597 N N . ALA A 1 90 ? -1.794 4.470 -18.298 1.00 65.31 90 ALA A N 1
ATOM 598 C CA . ALA A 1 90 ? -1.397 5.874 -18.197 1.00 65.31 90 ALA A CA 1
ATOM 599 C C . ALA A 1 90 ? -0.134 5.979 -17.310 1.00 65.31 90 ALA A C 1
ATOM 601 O O . ALA A 1 90 ? 0.019 5.222 -16.354 1.00 65.31 90 ALA A O 1
ATOM 602 N N . GLY A 1 91 ? 0.833 6.819 -17.694 1.00 67.50 91 GLY A N 1
ATOM 603 C CA . GLY A 1 91 ? 2.165 6.877 -17.062 1.00 67.50 91 GLY A CA 1
ATOM 604 C C . GLY A 1 91 ? 3.261 6.026 -17.733 1.00 67.50 91 GLY A C 1
ATOM 605 O O . GLY A 1 91 ? 4.399 6.017 -17.272 1.00 67.50 91 GLY A O 1
ATOM 606 N N . GLY A 1 92 ? 2.964 5.326 -18.835 1.00 78.81 92 GLY A N 1
ATOM 607 C CA . GLY A 1 92 ? 3.966 4.628 -19.656 1.00 78.81 92 GLY A CA 1
ATOM 608 C C . GLY A 1 92 ? 4.061 3.118 -19.398 1.00 78.81 92 GLY A C 1
ATOM 609 O O . GLY A 1 92 ? 3.284 2.579 -18.605 1.00 78.81 92 GLY A O 1
ATOM 610 N N . PRO A 1 93 ? 4.982 2.414 -20.085 1.00 85.12 93 PRO A N 1
ATOM 611 C CA . PRO A 1 93 ? 5.074 0.959 -20.019 1.00 85.12 93 PRO A CA 1
ATOM 612 C C . PRO A 1 93 ? 5.439 0.484 -18.611 1.00 85.12 93 PRO A C 1
ATOM 614 O O . PRO A 1 93 ? 6.290 1.078 -17.949 1.00 85.12 93 PRO A O 1
ATOM 617 N N . ILE A 1 94 ? 4.824 -0.618 -18.182 1.00 88.19 94 ILE A N 1
ATOM 618 C CA . ILE A 1 94 ? 5.195 -1.285 -16.933 1.00 88.19 94 ILE A CA 1
ATOM 619 C C . ILE A 1 94 ? 6.596 -1.911 -17.099 1.00 88.19 94 ILE A C 1
ATOM 621 O O . ILE A 1 94 ? 6.783 -2.709 -18.026 1.00 88.19 94 ILE A O 1
ATOM 625 N N . PRO A 1 95 ? 7.585 -1.538 -16.265 1.00 89.81 95 PRO A N 1
ATOM 626 C CA . PRO A 1 95 ? 8.939 -2.089 -16.323 1.00 89.81 95 PRO A CA 1
ATOM 627 C C . PRO A 1 95 ? 8.995 -3.528 -15.794 1.00 89.81 95 PRO A C 1
ATOM 629 O O . PRO A 1 95 ? 8.134 -3.942 -15.023 1.00 89.81 95 PRO A O 1
ATOM 632 N N . ASP A 1 96 ? 10.041 -4.265 -16.167 1.00 89.56 96 ASP A N 1
ATOM 633 C CA . ASP A 1 96 ? 10.292 -5.603 -15.625 1.00 89.56 96 ASP A CA 1
ATOM 634 C C . ASP A 1 96 ? 10.874 -5.525 -14.203 1.00 89.56 96 ASP A C 1
ATOM 636 O O . ASP A 1 96 ? 11.628 -4.603 -13.863 1.00 89.56 96 ASP A O 1
ATOM 640 N N . ALA A 1 97 ? 10.532 -6.501 -13.362 1.00 92.44 97 ALA A N 1
ATOM 641 C CA . ALA A 1 97 ? 11.070 -6.600 -12.012 1.00 92.44 97 ALA A CA 1
ATOM 642 C C . ALA A 1 97 ? 12.546 -7.027 -12.003 1.00 92.44 97 ALA A C 1
ATOM 644 O O . ALA A 1 97 ? 13.014 -7.781 -12.859 1.00 92.44 97 ALA A O 1
ATOM 645 N N . ALA A 1 98 ? 13.284 -6.573 -10.987 1.00 93.19 98 ALA A N 1
ATOM 646 C CA . ALA A 1 98 ? 14.650 -7.030 -10.761 1.00 93.19 98 ALA A CA 1
ATOM 647 C C . ALA A 1 98 ? 14.679 -8.542 -10.441 1.00 93.19 98 ALA A C 1
ATOM 649 O O . ALA A 1 98 ? 13.739 -9.057 -9.824 1.00 93.19 98 ALA A O 1
ATOM 650 N N . PRO A 1 99 ? 15.758 -9.266 -10.798 1.00 93.56 99 PRO A N 1
ATOM 651 C CA . PRO A 1 99 ? 15.909 -10.668 -10.421 1.00 93.56 99 PRO A CA 1
ATOM 652 C C . PRO A 1 99 ? 15.744 -10.858 -8.909 1.00 93.56 99 PRO A C 1
ATOM 654 O O . PRO A 1 99 ? 16.345 -10.132 -8.123 1.00 93.56 99 PRO A O 1
ATOM 657 N N . GLY A 1 100 ? 14.925 -11.831 -8.508 1.00 92.94 100 GLY A N 1
ATOM 658 C CA . GLY A 1 100 ? 14.659 -12.128 -7.097 1.00 92.94 100 GLY A CA 1
ATOM 659 C C . GLY A 1 100 ? 13.554 -11.291 -6.445 1.00 92.94 100 GLY A C 1
ATOM 660 O O . GLY A 1 100 ? 13.050 -11.715 -5.409 1.00 92.94 100 GLY A O 1
ATOM 661 N N . PHE A 1 101 ? 13.089 -10.197 -7.068 1.00 95.38 101 PHE A N 1
ATOM 662 C CA . PHE A 1 101 ? 12.042 -9.330 -6.505 1.00 95.38 101 PHE A CA 1
ATOM 663 C C . PHE A 1 101 ? 10.799 -10.114 -6.062 1.00 95.38 101 PHE A C 1
ATOM 665 O O . PHE A 1 101 ? 10.363 -9.971 -4.928 1.00 95.38 101 PHE A O 1
ATOM 672 N N . CYS A 1 102 ? 10.266 -10.992 -6.917 1.00 95.25 102 CYS A N 1
ATOM 673 C CA . CYS A 1 102 ? 9.057 -11.757 -6.602 1.00 95.25 102 CYS A CA 1
ATOM 674 C C . CYS A 1 102 ? 9.256 -12.771 -5.469 1.00 95.25 102 CYS A C 1
ATOM 676 O O . CYS A 1 102 ? 8.338 -13.008 -4.690 1.00 95.25 102 CYS A O 1
ATOM 678 N N . ALA A 1 103 ? 10.450 -13.362 -5.361 1.00 95.94 103 ALA A N 1
ATOM 679 C CA . ALA A 1 103 ? 10.757 -14.293 -4.280 1.00 95.94 103 ALA A CA 1
ATOM 680 C C . ALA A 1 103 ? 10.840 -13.557 -2.936 1.00 95.94 103 ALA A C 1
ATOM 682 O O . ALA A 1 103 ? 10.282 -14.026 -1.948 1.00 95.94 103 ALA A O 1
ATOM 683 N N . GLU A 1 104 ? 11.482 -12.387 -2.903 1.00 96.69 104 GLU A N 1
ATOM 684 C CA . GLU A 1 104 ? 11.532 -11.569 -1.690 1.00 96.69 104 GLU A CA 1
ATOM 685 C C . GLU A 1 104 ? 10.160 -10.973 -1.344 1.00 96.69 104 GLU A C 1
ATOM 687 O O . GLU A 1 104 ? 9.772 -10.993 -0.180 1.00 96.69 104 GLU A O 1
ATOM 692 N N . LEU A 1 105 ? 9.392 -10.517 -2.342 1.00 95.75 105 LEU A N 1
ATOM 693 C CA . LEU A 1 105 ? 8.030 -10.015 -2.142 1.00 95.75 105 LEU A CA 1
ATOM 694 C C . LEU A 1 105 ? 7.134 -11.096 -1.528 1.00 95.75 105 LEU A C 1
ATOM 696 O O . LEU A 1 105 ? 6.326 -10.788 -0.657 1.00 95.75 105 LEU A O 1
ATOM 700 N N . ALA A 1 106 ? 7.273 -12.357 -1.946 1.00 94.94 106 ALA A N 1
ATOM 701 C CA . ALA A 1 106 ? 6.513 -13.474 -1.382 1.00 94.94 106 ALA A CA 1
ATOM 702 C C . ALA A 1 106 ? 6.858 -13.728 0.092 1.00 94.94 106 ALA A C 1
ATOM 704 O O . ALA A 1 106 ? 5.967 -14.010 0.889 1.00 94.94 106 ALA A O 1
ATOM 705 N N . ILE A 1 107 ? 8.134 -13.593 0.467 1.00 96.31 107 ILE A N 1
ATOM 706 C CA . ILE A 1 107 ? 8.570 -13.712 1.864 1.00 96.31 107 ILE A CA 1
ATOM 707 C C . ILE A 1 107 ? 7.988 -12.565 2.695 1.00 96.31 107 ILE A C 1
ATOM 709 O O . ILE A 1 107 ? 7.350 -12.817 3.714 1.00 96.31 107 ILE A O 1
ATOM 713 N N . GLU A 1 108 ? 8.157 -11.326 2.231 1.00 96.56 108 GLU A N 1
ATOM 714 C CA . GLU A 1 108 ? 7.708 -10.131 2.948 1.00 96.56 108 GLU A CA 1
ATOM 715 C C . GLU A 1 108 ? 6.180 -10.114 3.108 1.00 96.56 108 GLU A C 1
ATOM 717 O O . GLU A 1 108 ? 5.654 -9.986 4.213 1.00 96.56 108 GLU A O 1
ATOM 722 N N . SER A 1 109 ? 5.443 -10.306 2.010 1.00 92.88 109 SER A N 1
ATOM 723 C CA . SER A 1 109 ? 3.977 -10.349 2.039 1.00 92.88 109 SER A CA 1
ATOM 724 C C . SER A 1 109 ? 3.449 -11.508 2.885 1.00 92.88 109 SER A C 1
ATOM 726 O O . SER A 1 109 ? 2.505 -11.312 3.647 1.00 92.88 109 SER A O 1
ATOM 728 N N . GLY A 1 110 ? 4.075 -12.688 2.816 1.00 93.00 110 GLY A N 1
ATOM 729 C CA . GLY A 1 110 ? 3.712 -13.837 3.641 1.00 93.00 110 GLY A CA 1
ATOM 730 C C . GLY A 1 110 ? 3.892 -13.569 5.135 1.00 93.00 110 GLY A C 1
ATOM 731 O O . GLY A 1 110 ? 3.011 -13.895 5.931 1.00 93.00 110 GLY A O 1
ATOM 732 N N . GLU A 1 111 ? 4.992 -12.926 5.530 1.00 95.94 111 GLU A N 1
ATOM 733 C CA . GLU A 1 111 ? 5.217 -12.544 6.925 1.00 95.94 111 GLU A CA 1
ATOM 734 C C . GLU A 1 111 ? 4.157 -11.553 7.426 1.00 95.94 111 GLU A C 1
ATOM 736 O O . GLU A 1 111 ? 3.613 -11.730 8.520 1.00 95.94 111 GLU A O 1
ATOM 741 N N . LEU A 1 112 ? 3.826 -10.546 6.617 1.00 94.75 112 LEU A N 1
ATOM 742 C CA . LEU A 1 112 ? 2.830 -9.531 6.955 1.00 94.75 112 LEU A CA 1
ATOM 743 C C . LEU A 1 112 ? 1.415 -10.113 7.053 1.00 94.75 112 LEU A C 1
ATOM 745 O O . LEU A 1 112 ? 0.692 -9.806 8.000 1.00 94.75 112 LEU A O 1
ATOM 749 N N . ILE A 1 113 ? 1.028 -11.002 6.136 1.00 92.69 113 ILE A N 1
ATOM 750 C CA . ILE A 1 113 ? -0.272 -11.688 6.190 1.00 92.69 113 ILE A CA 1
ATOM 751 C C . ILE A 1 113 ? -0.374 -12.534 7.460 1.00 92.69 113 ILE A C 1
ATOM 753 O O . ILE A 1 113 ? -1.373 -12.443 8.167 1.00 92.69 113 ILE A O 1
ATOM 757 N N . LEU A 1 114 ? 0.679 -13.271 7.827 1.00 94.19 114 LEU A N 1
ATOM 758 C CA . LEU A 1 114 ? 0.697 -14.034 9.079 1.00 94.19 114 LEU A CA 1
ATOM 759 C C . LEU A 1 114 ? 0.563 -13.135 10.319 1.00 94.19 114 LEU A C 1
ATOM 761 O O . LEU A 1 114 ? 0.042 -13.574 11.342 1.00 94.19 114 LEU A O 1
ATOM 765 N N . GLN A 1 115 ? 1.037 -11.885 10.277 1.00 93.88 115 GLN A N 1
ATOM 766 C CA . GLN A 1 115 ? 0.801 -10.928 11.364 1.00 93.88 115 GLN A CA 1
ATOM 767 C C . GLN A 1 115 ? -0.677 -10.532 11.459 1.00 93.88 115 GLN A C 1
ATOM 769 O O . GLN A 1 115 ? -1.212 -10.504 12.566 1.00 93.88 115 GLN A O 1
ATOM 774 N N . VAL A 1 116 ? -1.340 -10.294 10.324 1.00 92.81 116 VAL A N 1
ATOM 775 C CA . VAL A 1 116 ? -2.781 -9.996 10.271 1.00 92.81 116 VAL A CA 1
ATOM 776 C C . VAL A 1 116 ? -3.608 -11.199 10.731 1.00 92.81 116 VAL A C 1
ATOM 778 O O . VAL A 1 116 ? -4.489 -11.053 11.572 1.00 92.81 116 VAL A O 1
ATOM 781 N N . GLU A 1 117 ? -3.299 -12.405 10.252 1.00 92.62 117 GLU A N 1
ATOM 782 C CA . GLU A 1 117 ? -4.026 -13.630 10.610 1.00 92.62 117 GLU A CA 1
ATOM 783 C C . GLU A 1 117 ? -3.949 -13.953 12.106 1.00 92.62 117 GLU A C 1
ATOM 785 O O . GLU A 1 117 ? -4.919 -14.442 12.679 1.00 92.62 117 GLU A O 1
ATOM 790 N N . ARG A 1 118 ? -2.827 -13.648 12.773 1.00 94.44 118 ARG A N 1
ATOM 791 C CA . ARG A 1 118 ? -2.673 -13.879 14.222 1.00 94.44 118 ARG A CA 1
ATOM 792 C C . ARG A 1 118 ? -3.661 -13.091 15.075 1.00 94.44 118 ARG A C 1
ATOM 794 O O . ARG A 1 118 ? -3.954 -13.523 16.187 1.00 94.44 118 ARG A O 1
ATOM 801 N N . VAL A 1 119 ? -4.111 -11.937 14.592 1.00 93.38 119 VAL A N 1
ATOM 802 C CA . VAL A 1 119 ? -5.064 -11.074 15.302 1.00 93.38 119 VAL A CA 1
ATOM 803 C C . VAL A 1 119 ? -6.475 -11.177 14.735 1.00 93.38 119 VAL A C 1
ATOM 805 O O . VAL A 1 119 ? -7.382 -10.538 15.258 1.00 93.38 119 VAL A O 1
ATOM 808 N N . LEU A 1 120 ? -6.669 -11.958 13.669 1.00 93.31 120 LEU A N 1
ATOM 809 C CA . LEU A 1 120 ? -7.969 -12.119 13.046 1.00 93.31 120 LEU A CA 1
ATOM 810 C C . LEU A 1 120 ? -8.882 -12.965 13.953 1.00 93.31 120 LEU A C 1
ATOM 812 O O . LEU A 1 120 ? -8.478 -14.043 14.406 1.00 93.31 120 LEU A O 1
ATOM 816 N N . PRO A 1 121 ? -10.118 -12.514 14.216 1.00 91.75 121 PRO A N 1
ATOM 817 C CA . PRO A 1 121 ? -11.125 -13.310 14.901 1.00 91.75 121 PRO A CA 1
ATOM 818 C C . PRO A 1 121 ? -11.382 -14.666 14.225 1.00 91.75 121 PRO A C 1
ATOM 820 O O . PRO A 1 121 ? -11.258 -14.827 13.012 1.00 91.75 121 PRO A O 1
ATOM 823 N N . ALA A 1 122 ? -11.795 -15.660 15.016 1.00 90.38 122 ALA A N 1
ATOM 824 C CA . ALA A 1 122 ? -12.014 -17.028 14.532 1.00 90.38 122 ALA A CA 1
ATOM 825 C C . ALA A 1 122 ? -13.180 -17.164 13.532 1.00 90.38 122 ALA A C 1
ATOM 827 O O . ALA A 1 122 ? -13.241 -18.144 12.791 1.00 90.38 122 ALA A O 1
ATOM 828 N N . ASP A 1 123 ? -14.107 -16.204 13.518 1.00 89.25 123 ASP A N 1
ATOM 829 C CA . ASP A 1 123 ? -15.179 -16.108 12.522 1.00 89.25 123 ASP A CA 1
ATOM 830 C C . ASP A 1 123 ? -14.700 -15.496 11.189 1.00 89.25 123 ASP A C 1
ATOM 832 O O . ASP A 1 123 ? -15.465 -15.438 10.224 1.00 89.25 123 ASP A O 1
ATOM 836 N N . GLY A 1 124 ? -13.429 -15.081 11.119 1.00 84.81 124 GLY A N 1
ATOM 837 C CA . GLY A 1 124 ? -12.791 -14.496 9.946 1.00 84.81 124 GLY A CA 1
ATOM 838 C C . GLY A 1 124 ? -13.276 -13.086 9.613 1.00 84.81 124 GLY A C 1
ATOM 839 O O . GLY A 1 124 ? -12.968 -12.594 8.530 1.00 84.81 124 GLY A O 1
ATOM 840 N N . GLN A 1 125 ? -14.057 -12.447 10.489 1.00 87.00 125 GLN A N 1
ATOM 841 C CA . GLN A 1 125 ? -14.523 -11.079 10.282 1.00 87.00 125 GLN A CA 1
ATOM 842 C C . GLN A 1 125 ? -13.454 -10.070 10.701 1.00 87.00 125 GLN A C 1
ATOM 844 O O . GLN A 1 125 ? -12.767 -10.254 11.702 1.00 87.00 125 GLN A O 1
ATOM 849 N N . LEU A 1 126 ? -13.333 -8.981 9.940 1.00 87.62 126 LEU A N 1
ATOM 850 C CA . LEU A 1 126 ? -12.429 -7.886 10.278 1.00 87.62 126 LEU A CA 1
ATOM 851 C C . LEU A 1 126 ? -13.014 -7.067 11.432 1.00 87.62 126 LEU A C 1
ATOM 853 O O . LEU A 1 126 ? -14.011 -6.358 11.286 1.00 87.62 126 LEU A O 1
ATOM 857 N N . ASP A 1 127 ? -12.369 -7.171 12.583 1.00 92.25 127 ASP A N 1
ATOM 858 C CA . ASP A 1 127 ? -12.604 -6.334 13.751 1.00 92.25 127 ASP A CA 1
ATOM 859 C C . ASP A 1 127 ? -11.639 -5.124 13.760 1.00 92.25 127 ASP A C 1
ATOM 861 O O . ASP A 1 127 ? -10.738 -5.027 12.919 1.00 92.25 127 ASP A O 1
ATOM 865 N N . PRO A 1 128 ? -11.788 -4.167 14.695 1.00 94.25 128 PRO A N 1
ATOM 866 C CA . PRO A 1 128 ? -10.908 -3.002 14.745 1.00 94.25 128 PRO A CA 1
ATOM 867 C C . PRO A 1 128 ? -9.408 -3.349 14.844 1.00 94.25 128 PRO A C 1
ATOM 869 O O . PRO A 1 128 ? -8.572 -2.673 14.242 1.00 94.25 128 PRO A O 1
ATOM 872 N N . ILE A 1 129 ? -9.040 -4.400 15.582 1.00 93.62 129 ILE A N 1
ATOM 873 C CA . ILE A 1 129 ? -7.635 -4.766 15.817 1.00 93.62 129 ILE A CA 1
ATOM 874 C C . ILE A 1 129 ? -7.012 -5.372 14.555 1.00 93.62 129 ILE A C 1
ATOM 876 O O . ILE A 1 129 ? -5.914 -4.972 14.143 1.00 93.62 129 ILE A O 1
ATOM 880 N N . SER A 1 130 ? -7.712 -6.308 13.917 1.00 93.19 130 SER A N 1
ATOM 881 C CA . SER A 1 130 ? -7.285 -6.923 12.660 1.00 93.19 130 SER A CA 1
ATOM 882 C C . SER A 1 130 ? -7.256 -5.911 11.516 1.00 93.19 130 SER A C 1
ATOM 884 O O . SER A 1 130 ? -6.270 -5.875 10.778 1.00 93.19 130 SER A O 1
ATOM 886 N N . GLN A 1 131 ? -8.227 -4.994 11.439 1.00 93.62 131 GLN A N 1
ATOM 887 C CA . GLN A 1 131 ? -8.216 -3.895 10.469 1.00 93.62 131 GLN A CA 1
ATOM 888 C C . GLN A 1 131 ? -7.010 -2.967 10.663 1.00 93.62 131 GLN A C 1
ATOM 890 O O . GLN A 1 131 ? -6.319 -2.638 9.697 1.00 93.62 131 GLN A O 1
ATOM 895 N N . ARG A 1 132 ? -6.708 -2.553 11.903 1.00 94.94 132 ARG A N 1
ATOM 896 C CA . ARG A 1 132 ? -5.510 -1.744 12.188 1.00 94.94 132 ARG A CA 1
ATOM 897 C C . ARG A 1 132 ? -4.238 -2.472 11.761 1.00 94.94 132 ARG A C 1
ATOM 899 O O . ARG A 1 132 ? -3.358 -1.866 11.153 1.00 94.94 132 ARG A O 1
ATOM 906 N N . THR A 1 133 ? -4.146 -3.764 12.061 1.00 94.88 133 THR A N 1
ATOM 907 C CA . THR A 1 133 ? -2.981 -4.584 11.702 1.00 94.88 133 THR A CA 1
ATOM 908 C C . THR A 1 133 ? -2.827 -4.708 10.187 1.00 94.88 133 THR A C 1
ATOM 910 O O . THR A 1 133 ? -1.714 -4.580 9.686 1.00 94.88 133 THR A O 1
ATOM 913 N N . LEU A 1 134 ? -3.925 -4.858 9.440 1.00 93.75 134 LEU A N 1
ATOM 914 C CA . LEU A 1 134 ? -3.909 -4.877 7.976 1.00 93.75 134 LEU A CA 1
ATOM 915 C C . LEU A 1 134 ? -3.425 -3.546 7.377 1.00 93.75 134 LEU A C 1
ATOM 917 O O . LEU A 1 134 ? -2.624 -3.540 6.439 1.00 93.75 134 LEU A O 1
ATOM 921 N N . LEU A 1 135 ? -3.857 -2.411 7.931 1.00 94.62 135 LEU A N 1
ATOM 922 C CA . LEU A 1 135 ? -3.399 -1.092 7.482 1.00 94.62 135 LEU A CA 1
ATOM 923 C C . LEU A 1 135 ? -1.894 -0.898 7.731 1.00 94.62 135 LEU A C 1
ATOM 925 O O . LEU A 1 135 ? -1.173 -0.435 6.845 1.00 94.62 135 LEU A O 1
ATOM 929 N N . LEU A 1 136 ? -1.396 -1.315 8.900 1.00 95.50 136 LEU A N 1
ATOM 930 C CA . LEU A 1 136 ? 0.036 -1.285 9.218 1.00 95.50 136 LEU A CA 1
ATOM 931 C C . LEU A 1 136 ? 0.844 -2.240 8.330 1.00 95.50 136 LEU A C 1
ATOM 933 O O . LEU A 1 136 ? 1.935 -1.886 7.881 1.00 95.50 136 LEU A O 1
ATOM 937 N N . ALA A 1 137 ? 0.304 -3.422 8.028 1.00 95.50 137 ALA A N 1
ATOM 938 C CA . ALA A 1 137 ? 0.906 -4.357 7.087 1.00 95.50 137 ALA A CA 1
ATOM 939 C C . ALA A 1 137 ? 1.020 -3.746 5.684 1.00 95.50 137 ALA A C 1
ATOM 941 O O . ALA A 1 137 ? 2.084 -3.804 5.073 1.00 95.50 137 ALA A O 1
ATOM 942 N N . THR A 1 138 ? -0.035 -3.079 5.210 1.00 94.69 138 THR A N 1
ATOM 943 C CA . THR A 1 138 ? -0.043 -2.382 3.913 1.00 94.69 138 THR A CA 1
ATOM 944 C C . THR A 1 138 ? 1.020 -1.285 3.864 1.00 94.69 138 THR A C 1
ATOM 946 O O . THR A 1 138 ? 1.816 -1.234 2.925 1.00 94.69 138 THR A O 1
ATOM 949 N N . ARG A 1 139 ? 1.116 -0.459 4.915 1.00 95.56 139 ARG A N 1
ATOM 950 C CA . ARG A 1 139 ? 2.183 0.542 5.061 1.00 95.56 139 ARG A CA 1
ATOM 951 C C . ARG A 1 139 ? 3.572 -0.089 4.972 1.00 95.56 139 ARG A C 1
ATOM 953 O O . ARG A 1 139 ? 4.419 0.396 4.226 1.00 95.56 139 ARG A O 1
ATOM 960 N N . ASN A 1 140 ? 3.820 -1.147 5.742 1.00 96.62 140 ASN A N 1
ATOM 961 C CA . ASN A 1 140 ? 5.130 -1.796 5.785 1.00 96.62 140 ASN A CA 1
ATOM 962 C C . ASN A 1 140 ? 5.495 -2.404 4.422 1.00 96.62 140 ASN A C 1
ATOM 964 O O . ASN A 1 140 ? 6.625 -2.239 3.961 1.00 96.62 140 ASN A O 1
ATOM 968 N N . LEU A 1 141 ? 4.526 -3.021 3.738 1.00 95.94 141 LEU A N 1
ATOM 969 C CA . LEU A 1 141 ? 4.723 -3.569 2.399 1.00 95.94 141 LEU A CA 1
ATOM 970 C C . LEU A 1 141 ? 5.068 -2.475 1.382 1.00 95.94 141 LEU A C 1
ATOM 972 O O . LEU A 1 141 ? 5.965 -2.657 0.555 1.00 95.94 141 LEU A O 1
ATOM 976 N N . LEU A 1 142 ? 4.410 -1.316 1.453 1.00 95.81 142 LEU A N 1
ATOM 977 C CA . LEU A 1 142 ? 4.713 -0.178 0.583 1.00 95.81 142 LEU A CA 1
ATOM 978 C C . LEU A 1 142 ? 6.092 0.413 0.861 1.00 95.81 142 LEU A C 1
ATOM 980 O O . LEU A 1 142 ? 6.829 0.697 -0.084 1.00 95.81 142 LEU A O 1
ATOM 984 N N . ALA A 1 143 ? 6.489 0.516 2.129 1.00 96.50 143 ALA A N 1
ATOM 985 C CA . ALA A 1 143 ? 7.828 0.959 2.505 1.00 96.50 143 ALA A CA 1
ATOM 986 C C . ALA A 1 143 ? 8.912 0.006 1.984 1.00 96.50 143 ALA A C 1
ATOM 988 O O . ALA A 1 143 ? 9.941 0.443 1.454 1.00 96.50 143 ALA A O 1
ATOM 989 N N . TRP A 1 144 ? 8.667 -1.301 2.079 1.00 96.81 144 TRP A N 1
ATOM 990 C CA . TRP A 1 144 ? 9.549 -2.321 1.525 1.00 96.81 144 TRP A CA 1
ATOM 991 C C . TRP A 1 144 ? 9.652 -2.216 -0.004 1.00 96.81 144 TRP A C 1
ATOM 993 O O . TRP A 1 144 ? 10.759 -2.210 -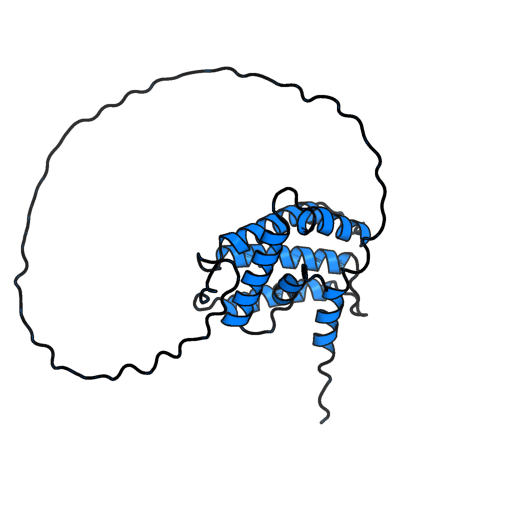0.559 1.00 96.81 144 TRP A O 1
ATOM 1003 N N . THR A 1 145 ? 8.506 -2.066 -0.673 1.00 95.06 145 THR A N 1
ATOM 1004 C CA . THR A 1 145 ? 8.384 -2.033 -2.137 1.00 95.06 145 THR A CA 1
ATOM 1005 C C . THR A 1 145 ? 9.013 -0.773 -2.728 1.00 95.06 145 THR A C 1
ATOM 1007 O O . THR A 1 145 ? 9.731 -0.851 -3.725 1.00 95.06 145 THR A O 1
ATOM 1010 N N . ASN A 1 146 ? 8.845 0.381 -2.077 1.00 95.19 146 ASN A N 1
ATOM 1011 C CA . ASN A 1 146 ? 9.373 1.675 -2.519 1.00 95.19 146 ASN A CA 1
ATOM 1012 C C . ASN A 1 146 ? 10.894 1.662 -2.766 1.00 95.19 146 ASN A C 1
ATOM 1014 O O . ASN A 1 146 ? 11.398 2.326 -3.669 1.00 95.19 146 ASN A O 1
ATOM 1018 N N . ASN A 1 147 ? 11.632 0.851 -2.007 1.00 93.50 147 ASN A N 1
ATOM 1019 C CA . ASN A 1 147 ? 13.085 0.735 -2.137 1.00 93.50 147 ASN A CA 1
ATOM 1020 C C . ASN A 1 147 ? 13.539 -0.292 -3.188 1.00 93.50 147 ASN A C 1
ATOM 1022 O O . ASN A 1 147 ? 14.727 -0.366 -3.500 1.00 93.50 147 ASN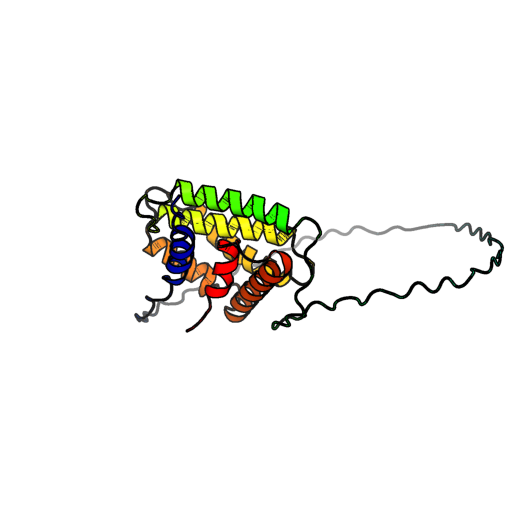 A O 1
ATOM 1026 N N . ARG A 1 148 ? 12.615 -1.093 -3.727 1.00 95.12 148 ARG A N 1
ATOM 1027 C CA . ARG A 1 148 ? 12.912 -2.258 -4.576 1.00 95.12 148 ARG A CA 1
ATOM 1028 C C . ARG A 1 148 ? 12.295 -2.197 -5.966 1.00 95.12 148 ARG A C 1
ATOM 1030 O O . ARG A 1 148 ? 12.664 -2.998 -6.823 1.00 95.12 148 ARG A O 1
ATOM 1037 N N . VAL A 1 149 ? 11.405 -1.241 -6.219 1.00 94.38 149 VAL A N 1
ATOM 1038 C CA . VAL A 1 149 ? 10.844 -1.047 -7.556 1.00 94.38 149 VAL A CA 1
ATOM 1039 C C . VAL A 1 149 ? 11.836 -0.405 -8.533 1.00 94.38 149 VAL A C 1
ATOM 1041 O O . VAL A 1 149 ? 12.693 0.404 -8.141 1.00 94.38 149 VAL A O 1
ATOM 1044 N N . PRO A 1 150 ? 11.724 -0.742 -9.831 1.00 93.19 150 PRO A N 1
ATOM 1045 C CA . PRO A 1 150 ? 12.516 -0.117 -10.883 1.00 93.19 150 PRO A CA 1
ATOM 1046 C C . PRO A 1 150 ? 12.241 1.396 -10.990 1.00 93.19 150 PRO A C 1
ATOM 1048 O O . PRO A 1 150 ? 11.165 1.865 -10.612 1.00 93.19 150 PRO A O 1
ATOM 1051 N N . PRO A 1 151 ? 13.177 2.185 -11.561 1.00 90.69 151 PRO A N 1
ATOM 1052 C CA . PRO A 1 151 ? 13.061 3.645 -11.634 1.00 90.69 151 PRO A CA 1
ATOM 1053 C C . PRO A 1 151 ? 11.746 4.161 -12.232 1.00 90.69 151 PRO A C 1
ATOM 1055 O O . PRO A 1 151 ? 11.233 5.171 -11.762 1.00 90.69 151 PRO A O 1
ATOM 1058 N N . GLY A 1 152 ? 11.181 3.449 -13.213 1.00 89.31 152 GLY A N 1
ATOM 1059 C CA . GLY A 1 152 ? 9.925 3.817 -13.878 1.00 89.31 152 GLY A CA 1
ATOM 1060 C C . GLY A 1 152 ? 8.659 3.732 -13.013 1.00 89.31 152 GLY A C 1
ATOM 1061 O O . GLY A 1 152 ? 7.608 4.147 -13.482 1.00 89.31 152 GLY A O 1
ATOM 1062 N N . LEU A 1 153 ? 8.750 3.210 -11.783 1.00 92.88 153 LEU A N 1
ATOM 1063 C CA . LEU A 1 153 ? 7.641 3.131 -10.817 1.00 92.88 153 LEU A CA 1
ATOM 1064 C C . LEU A 1 153 ? 7.928 3.866 -9.502 1.00 92.88 153 LEU A C 1
ATOM 1066 O O . LEU A 1 153 ? 7.079 3.904 -8.618 1.00 92.88 153 LEU A O 1
ATOM 1070 N N . ARG A 1 154 ? 9.120 4.450 -9.329 1.00 92.44 154 ARG A N 1
ATOM 1071 C CA . ARG A 1 154 ? 9.506 5.059 -8.044 1.00 92.44 154 ARG A CA 1
ATOM 1072 C C . ARG A 1 154 ? 8.635 6.243 -7.644 1.00 92.44 154 ARG A C 1
ATOM 1074 O O . ARG A 1 154 ? 8.433 6.446 -6.454 1.00 92.44 154 ARG A O 1
ATOM 1081 N N . ALA A 1 155 ? 8.155 7.024 -8.611 1.00 91.94 155 ALA A N 1
ATOM 1082 C CA . ALA A 1 155 ? 7.243 8.128 -8.328 1.00 91.94 155 ALA A CA 1
ATOM 1083 C C . ALA A 1 155 ? 5.903 7.597 -7.796 1.00 91.94 155 ALA A C 1
ATOM 1085 O O . ALA A 1 155 ? 5.508 7.967 -6.694 1.00 91.94 155 ALA A O 1
ATOM 1086 N N . ASP A 1 156 ? 5.296 6.652 -8.520 1.00 92.81 156 ASP A N 1
ATOM 1087 C CA . ASP A 1 156 ? 4.014 6.026 -8.174 1.00 92.81 156 ASP A CA 1
ATOM 1088 C C . ASP A 1 156 ? 4.059 5.370 -6.779 1.00 92.81 156 ASP A C 1
ATOM 1090 O O . ASP A 1 156 ? 3.243 5.646 -5.899 1.00 92.81 156 ASP A O 1
ATOM 1094 N N . VAL A 1 157 ? 5.070 4.531 -6.529 1.00 94.19 157 VAL A N 1
ATOM 1095 C CA . VAL A 1 157 ? 5.209 3.832 -5.240 1.00 94.19 157 VAL A CA 1
ATOM 1096 C C . VAL A 1 157 ? 5.652 4.774 -4.126 1.00 94.19 157 VAL A C 1
ATOM 1098 O O . VAL A 1 157 ? 5.229 4.608 -2.985 1.00 94.19 157 VAL A O 1
ATOM 1101 N N . GLY A 1 158 ? 6.467 5.783 -4.435 1.00 94.38 158 GLY A N 1
ATOM 1102 C CA . GLY A 1 158 ? 6.883 6.792 -3.465 1.00 94.38 158 GLY A CA 1
ATOM 1103 C C . GLY A 1 158 ? 5.713 7.634 -2.964 1.00 94.38 158 GLY A C 1
ATOM 1104 O O . GLY A 1 158 ? 5.663 7.967 -1.778 1.00 94.38 158 GLY A O 1
ATOM 1105 N N . LEU A 1 159 ? 4.761 7.930 -3.848 1.00 93.56 159 LEU A N 1
ATOM 1106 C CA . LEU A 1 159 ? 3.520 8.624 -3.535 1.00 93.56 159 LEU A CA 1
ATOM 1107 C C . LEU A 1 159 ? 2.633 7.763 -2.621 1.00 93.56 159 LEU A C 1
ATOM 1109 O O . LEU A 1 159 ? 2.283 8.216 -1.529 1.00 93.56 159 LEU A O 1
ATOM 1113 N N . LEU A 1 160 ? 2.371 6.500 -2.986 1.00 93.50 160 LEU A N 1
ATOM 1114 C CA . LEU A 1 160 ? 1.619 5.559 -2.140 1.00 93.50 160 LEU A CA 1
ATOM 1115 C C . LEU A 1 160 ? 2.281 5.381 -0.769 1.00 93.50 160 LEU A C 1
ATOM 1117 O O . LEU A 1 160 ? 1.631 5.475 0.269 1.00 93.50 160 LEU A O 1
ATOM 1121 N N . ASN A 1 161 ? 3.596 5.165 -0.753 1.00 95.31 161 ASN A N 1
ATOM 1122 C CA . ASN A 1 161 ? 4.354 4.985 0.476 1.00 95.31 161 ASN A CA 1
ATOM 1123 C C . ASN A 1 161 ? 4.256 6.207 1.397 1.00 95.31 161 ASN A C 1
ATOM 1125 O O . ASN A 1 161 ? 4.148 6.030 2.603 1.00 95.31 161 ASN A O 1
ATOM 1129 N N . ARG A 1 162 ? 4.266 7.436 0.864 1.00 94.69 162 ARG A N 1
ATOM 1130 C CA . ARG A 1 162 ? 4.105 8.647 1.685 1.00 94.69 162 ARG A CA 1
ATOM 1131 C C . ARG A 1 162 ? 2.726 8.698 2.340 1.00 94.69 162 ARG A C 1
ATOM 1133 O O . ARG A 1 162 ? 2.650 8.845 3.553 1.00 94.69 162 ARG A O 1
ATOM 1140 N N . VAL A 1 163 ? 1.667 8.511 1.554 1.00 93.88 163 VAL A N 1
ATOM 1141 C CA . VAL A 1 163 ? 0.279 8.535 2.042 1.00 93.88 163 VAL A CA 1
ATOM 1142 C C . VAL A 1 163 ? 0.065 7.506 3.158 1.00 93.88 163 VAL A C 1
ATOM 1144 O O . VAL A 1 163 ? -0.458 7.828 4.226 1.00 93.88 163 VAL A O 1
ATOM 1147 N N . TYR A 1 164 ? 0.532 6.273 2.952 1.00 93.50 164 TYR A N 1
ATOM 1148 C CA . TYR A 1 164 ? 0.412 5.221 3.962 1.00 93.50 164 TYR A CA 1
ATOM 1149 C C . TYR A 1 164 ? 1.384 5.385 5.136 1.00 93.50 164 TYR A C 1
ATOM 1151 O O . TYR A 1 164 ? 1.083 4.914 6.234 1.00 93.50 164 TYR A O 1
ATOM 1159 N N . ALA A 1 165 ? 2.530 6.045 4.949 1.00 95.25 165 ALA A N 1
ATOM 1160 C CA . ALA A 1 165 ? 3.424 6.395 6.050 1.00 95.25 165 ALA A CA 1
ATOM 1161 C C . ALA A 1 165 ? 2.773 7.421 6.986 1.00 95.25 165 ALA A C 1
ATOM 1163 O O . ALA A 1 165 ? 2.802 7.213 8.198 1.00 95.25 165 ALA A O 1
ATOM 1164 N N . ASP A 1 166 ? 2.128 8.455 6.439 1.00 94.56 166 ASP A N 1
ATOM 1165 C CA . ASP A 1 166 ? 1.419 9.474 7.221 1.00 94.56 166 ASP A CA 1
ATOM 1166 C C . ASP A 1 166 ? 0.237 8.860 7.991 1.00 94.56 166 ASP A C 1
ATOM 1168 O O . ASP A 1 166 ? 0.121 9.054 9.202 1.00 94.56 166 ASP A O 1
ATOM 1172 N N . LEU A 1 167 ? -0.569 8.012 7.335 1.00 94.06 167 LEU A N 1
ATOM 1173 C CA . LEU A 1 167 ? -1.599 7.210 8.012 1.00 94.06 167 LEU A CA 1
ATOM 1174 C C . LEU A 1 167 ? -0.992 6.332 9.121 1.00 94.06 167 LEU A C 1
ATOM 1176 O O . LEU A 1 167 ? -1.553 6.196 10.207 1.00 94.06 167 LEU A O 1
ATOM 1180 N N . GLY A 1 168 ? 0.164 5.730 8.850 1.00 94.38 168 GLY A N 1
ATOM 1181 C CA . GLY A 1 168 ? 0.893 4.883 9.783 1.00 94.38 168 GLY A CA 1
ATOM 1182 C C . GLY A 1 168 ? 1.257 5.572 11.093 1.00 94.38 168 GLY A C 1
ATOM 1183 O O . GLY A 1 168 ? 1.153 4.943 12.142 1.00 94.38 168 GLY A O 1
ATOM 1184 N N . ILE A 1 169 ? 1.655 6.844 11.036 1.00 94.75 169 ILE A N 1
ATOM 1185 C CA . ILE A 1 169 ? 1.993 7.645 12.221 1.00 94.75 169 ILE A CA 1
ATOM 1186 C C . ILE A 1 169 ? 0.768 7.784 13.130 1.00 94.75 169 ILE A C 1
ATOM 1188 O O . ILE A 1 169 ? 0.865 7.550 14.335 1.00 94.75 169 ILE A O 1
ATOM 1192 N N . GLU A 1 170 ? -0.397 8.094 12.557 1.00 94.75 170 GLU A N 1
ATOM 1193 C CA . GLU A 1 170 ? -1.643 8.195 13.323 1.00 94.75 170 GLU A CA 1
ATOM 1194 C C . GLU A 1 170 ? -2.061 6.845 13.910 1.00 94.75 170 GLU A C 1
ATOM 1196 O O . GLU A 1 170 ? -2.444 6.771 15.077 1.00 94.75 170 GLU A O 1
ATOM 1201 N N . LEU A 1 171 ? -1.948 5.761 13.133 1.00 94.44 171 LEU A N 1
ATOM 1202 C CA . LEU A 1 171 ? -2.267 4.405 13.592 1.00 94.44 171 LEU A CA 1
ATOM 1203 C C . LEU A 1 171 ? -1.362 3.941 14.740 1.00 94.44 171 LEU A C 1
ATOM 1205 O O . LEU A 1 171 ? -1.840 3.248 15.645 1.00 94.44 171 LEU A O 1
ATOM 1209 N N . ASP A 1 172 ? -0.079 4.302 14.721 1.00 94.06 172 ASP A N 1
ATOM 1210 C CA . ASP A 1 172 ? 0.876 3.998 15.792 1.00 94.06 172 ASP A CA 1
ATOM 1211 C C . ASP A 1 172 ? 0.576 4.798 17.070 1.00 94.06 172 ASP A C 1
ATOM 1213 O O . ASP A 1 172 ? 0.811 4.302 18.170 1.00 94.06 172 ASP A O 1
ATOM 1217 N N . GLY A 1 173 ? -0.006 5.995 16.938 1.00 91.38 173 GLY A N 1
ATOM 1218 C CA . GLY A 1 173 ? -0.464 6.820 18.059 1.00 91.38 173 GLY A CA 1
ATOM 1219 C C . GLY A 1 173 ? -1.780 6.365 18.703 1.00 91.38 173 GLY A C 1
ATOM 1220 O O . GLY A 1 173 ? -2.155 6.886 19.756 1.00 91.38 173 GLY A O 1
ATOM 1221 N N . LEU A 1 174 ? -2.500 5.414 18.097 1.00 91.81 174 LEU A N 1
ATOM 1222 C CA . LEU A 1 174 ? -3.736 4.880 18.670 1.00 91.81 174 LEU A CA 1
ATOM 1223 C C . LEU A 1 174 ? -3.454 3.918 19.824 1.00 91.81 174 LEU A C 1
ATOM 1225 O O . LEU A 1 174 ? -2.642 3.001 19.709 1.00 91.81 174 LEU A O 1
ATOM 1229 N N . ASP A 1 175 ? -4.227 4.067 20.898 1.00 89.38 175 ASP A N 1
ATOM 1230 C CA . ASP A 1 175 ? -4.334 3.038 21.926 1.00 89.38 175 ASP A CA 1
ATOM 1231 C C . ASP A 1 175 ? -5.026 1.797 21.339 1.00 89.38 175 ASP A C 1
ATOM 1233 O O . ASP A 1 175 ? -6.150 1.868 20.830 1.00 89.38 175 ASP A O 1
ATOM 1237 N N . VAL A 1 176 ? -4.325 0.664 21.397 1.00 83.62 176 VAL A N 1
ATOM 1238 C CA . VAL A 1 176 ? -4.749 -0.611 20.811 1.00 83.62 176 VAL A CA 1
ATOM 1239 C C . VAL A 1 176 ? -6.031 -1.124 21.467 1.00 83.62 176 VAL A C 1
ATOM 1241 O O . VAL A 1 176 ? -6.860 -1.717 20.782 1.00 83.62 176 VAL A O 1
ATOM 1244 N N . GLU A 1 177 ? -6.232 -0.853 22.760 1.00 81.88 177 GLU A N 1
ATOM 1245 C CA . GLU A 1 177 ? -7.417 -1.308 23.501 1.00 81.88 177 GLU A CA 1
ATOM 1246 C C . GLU A 1 177 ? -8.665 -0.461 23.203 1.00 81.88 177 GLU A C 1
ATOM 1248 O O . GLU A 1 177 ? -9.791 -0.900 23.433 1.00 81.88 177 GLU A O 1
ATOM 1253 N N . MET A 1 178 ? -8.476 0.739 22.646 1.00 85.06 178 MET A N 1
ATOM 1254 C CA . MET A 1 178 ? -9.537 1.725 22.404 1.00 85.06 178 MET A CA 1
ATOM 1255 C C . MET A 1 178 ? -9.795 1.968 20.913 1.00 85.06 178 MET A C 1
ATOM 1257 O O . MET A 1 178 ? -10.459 2.940 20.532 1.00 85.06 178 MET A O 1
ATOM 1261 N N . VAL A 1 179 ? -9.258 1.106 20.049 1.00 90.94 179 VAL A N 1
ATOM 1262 C CA . VAL A 1 179 ? -9.410 1.234 18.603 1.00 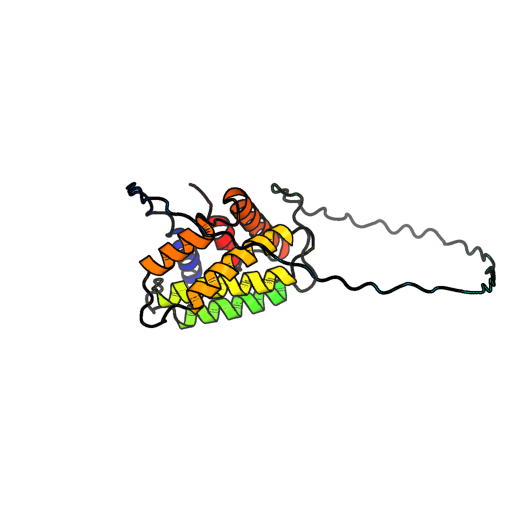90.94 179 VAL A CA 1
ATOM 1263 C C . VAL A 1 179 ? -10.817 0.825 18.172 1.00 90.94 179 VAL A C 1
ATOM 1265 O O . VAL A 1 179 ? -11.346 -0.211 18.566 1.00 90.94 179 VAL A O 1
ATOM 1268 N N . THR A 1 180 ? -11.448 1.660 17.347 1.00 93.62 180 THR A N 1
ATOM 1269 C CA . THR A 1 180 ? -12.810 1.435 16.854 1.00 93.62 180 THR A CA 1
ATOM 1270 C C . THR A 1 180 ? -12.835 1.491 15.333 1.00 93.62 180 THR A C 1
ATOM 1272 O O . THR A 1 180 ? -12.084 2.257 14.725 1.00 93.62 180 THR A O 1
ATOM 1275 N N . MET A 1 181 ? -13.723 0.713 14.704 1.00 93.75 181 MET A N 1
ATOM 1276 C CA . MET A 1 181 ? -13.876 0.737 13.242 1.00 93.75 181 MET A CA 1
ATOM 1277 C C . MET A 1 181 ? -14.179 2.141 12.695 1.00 93.75 181 MET A C 1
ATOM 1279 O O . MET A 1 181 ? -13.485 2.548 11.765 1.00 93.75 181 MET A O 1
ATOM 1283 N N . PRO A 1 182 ? -15.104 2.937 13.277 1.00 94.56 182 PRO A N 1
ATOM 1284 C CA . PRO A 1 182 ? -15.365 4.291 12.787 1.00 94.56 182 PRO A CA 1
ATOM 1285 C C . PRO A 1 182 ? -14.132 5.199 12.827 1.00 94.56 182 PRO A C 1
ATOM 1287 O O . PRO A 1 182 ? -13.935 6.015 11.932 1.00 94.56 182 PRO A O 1
ATOM 1290 N N . ARG A 1 183 ? -13.268 5.048 13.841 1.00 93.06 183 ARG A N 1
ATOM 1291 C CA . ARG A 1 183 ? -12.034 5.835 13.937 1.00 93.06 183 ARG A CA 1
ATOM 1292 C C . ARG A 1 183 ? -11.025 5.441 12.861 1.00 93.06 183 ARG A C 1
ATOM 1294 O O . ARG A 1 183 ? -10.416 6.320 12.265 1.00 93.06 183 ARG A O 1
ATOM 1301 N N . LEU A 1 184 ? -10.869 4.145 12.593 1.00 94.44 184 LEU A N 1
ATOM 1302 C CA . LEU A 1 184 ? -9.999 3.664 11.515 1.00 94.44 184 LEU A CA 1
ATOM 1303 C C . LEU A 1 184 ? -10.506 4.109 10.140 1.00 94.44 184 LEU A C 1
ATOM 1305 O O . LEU A 1 184 ? -9.716 4.566 9.322 1.00 94.44 184 LEU A O 1
ATOM 1309 N N . GLN A 1 185 ? -11.818 4.038 9.906 1.00 92.44 185 GLN A N 1
ATOM 1310 C CA . GLN A 1 185 ? -12.440 4.515 8.669 1.00 92.44 185 GLN A CA 1
ATOM 1311 C C . GLN A 1 185 ? -12.226 6.017 8.465 1.00 92.44 185 GLN A C 1
ATOM 1313 O O . GLN A 1 185 ? -11.844 6.425 7.372 1.00 92.44 185 GLN A O 1
ATOM 1318 N N . ALA A 1 186 ? -12.402 6.827 9.514 1.00 92.00 186 ALA A N 1
ATOM 1319 C CA . ALA A 1 186 ? -12.139 8.262 9.450 1.00 92.00 186 ALA A CA 1
ATOM 1320 C C . ALA A 1 186 ? -10.675 8.560 9.081 1.00 92.00 186 ALA A C 1
ATOM 1322 O O . ALA A 1 186 ? -10.424 9.400 8.226 1.00 92.00 186 ALA A O 1
ATOM 1323 N N . LEU A 1 187 ? -9.714 7.833 9.663 1.00 93.12 187 LEU A N 1
ATOM 1324 C CA . LEU A 1 187 ? -8.297 7.991 9.326 1.00 93.12 187 LEU A CA 1
ATOM 1325 C C . LEU A 1 187 ? -7.994 7.601 7.876 1.00 93.12 187 LEU A C 1
ATOM 1327 O O . LEU A 1 187 ? -7.327 8.353 7.172 1.00 93.12 187 LEU A O 1
ATOM 1331 N N . VAL A 1 188 ? -8.495 6.455 7.406 1.00 91.00 188 VAL A N 1
ATOM 1332 C CA . VAL A 1 188 ? -8.308 6.035 6.007 1.00 91.00 188 VAL A CA 1
ATOM 1333 C C . VAL A 1 188 ? -8.913 7.063 5.054 1.00 91.00 188 VAL A C 1
ATOM 1335 O O . VAL A 1 188 ? -8.261 7.447 4.088 1.00 91.00 188 VAL A O 1
ATOM 1338 N N . PHE A 1 189 ? -10.116 7.560 5.349 1.00 88.88 189 PHE A N 1
ATOM 1339 C CA . PHE A 1 189 ? -10.744 8.603 4.547 1.00 88.88 189 PHE A CA 1
ATOM 1340 C C . PHE A 1 189 ? -9.870 9.860 4.492 1.00 88.88 189 PHE A C 1
ATOM 1342 O O . PHE A 1 189 ? -9.489 10.277 3.409 1.00 88.88 189 PHE A O 1
ATOM 1349 N N . THR A 1 190 ? -9.483 10.417 5.639 1.00 89.75 190 THR A N 1
ATOM 1350 C CA . THR A 1 190 ? -8.719 11.672 5.699 1.00 89.75 190 THR A CA 1
ATOM 1351 C C . THR A 1 190 ? -7.328 11.570 5.076 1.00 89.75 190 THR A C 1
ATOM 1353 O O . THR A 1 190 ? -6.878 12.514 4.438 1.00 89.75 190 THR A O 1
ATOM 1356 N N . TYR A 1 191 ? -6.620 10.456 5.263 1.00 89.44 191 TYR A N 1
ATOM 1357 C CA . TYR A 1 191 ? -5.225 10.361 4.823 1.00 89.44 191 TYR A CA 1
ATOM 1358 C C . TYR A 1 191 ? -5.074 9.777 3.423 1.00 89.44 191 TYR A C 1
ATOM 1360 O O . TYR A 1 191 ? -4.176 10.201 2.699 1.00 89.44 191 TYR A O 1
ATOM 1368 N N . VAL A 1 192 ? -5.927 8.819 3.045 1.00 86.44 192 VAL A N 1
ATOM 1369 C CA . VAL A 1 192 ? -5.819 8.099 1.770 1.00 86.44 192 VAL A CA 1
ATOM 1370 C C . VAL A 1 192 ? -6.776 8.667 0.729 1.00 86.44 192 VAL A C 1
ATOM 1372 O O . VAL A 1 192 ? -6.352 8.929 -0.388 1.00 86.44 192 VAL A O 1
ATOM 1375 N N . LEU A 1 193 ? -8.050 8.872 1.071 1.00 83.38 193 LEU A N 1
ATOM 1376 C CA . LEU A 1 193 ? -9.073 9.244 0.083 1.00 83.38 193 LEU A CA 1
ATOM 1377 C C . LEU A 1 193 ? -9.198 10.761 -0.117 1.00 83.38 193 LEU A C 1
ATOM 1379 O O . LEU A 1 193 ? -9.360 11.216 -1.243 1.00 83.38 193 LEU A O 1
ATOM 1383 N N . ASP A 1 194 ? -9.091 11.532 0.962 1.00 84.75 194 ASP A N 1
ATOM 1384 C CA . ASP A 1 194 ? -9.166 12.999 0.998 1.00 84.75 194 ASP A CA 1
ATOM 1385 C C . ASP A 1 194 ? -7.801 13.602 1.367 1.00 84.75 194 ASP A C 1
ATOM 1387 O O . ASP A 1 194 ? -7.687 14.562 2.131 1.00 84.75 194 ASP A O 1
ATOM 1391 N N . SER A 1 195 ? -6.730 12.975 0.869 1.00 79.94 195 SER A N 1
ATOM 1392 C CA . SER A 1 195 ? -5.366 13.380 1.193 1.00 79.94 195 SER A CA 1
ATOM 1393 C C . SER A 1 195 ? -5.118 14.827 0.747 1.00 79.94 195 SER A C 1
ATOM 1395 O O . SER A 1 195 ? -5.181 15.115 -0.447 1.00 79.94 195 SER A O 1
ATOM 1397 N N . PRO A 1 196 ? -4.734 15.758 1.642 1.00 75.94 196 PRO A N 1
ATOM 1398 C CA . PRO A 1 196 ? -4.419 17.129 1.235 1.00 75.94 196 PRO A CA 1
ATOM 1399 C C . PRO A 1 196 ? -3.093 17.224 0.465 1.00 75.94 196 PRO A C 1
ATOM 1401 O O . PRO A 1 196 ? -2.757 18.277 -0.076 1.00 75.94 196 PRO A O 1
ATOM 1404 N N . ALA A 1 197 ? -2.302 16.147 0.464 1.00 76.56 197 ALA A N 1
ATOM 1405 C CA . ALA A 1 197 ? -0.962 16.115 -0.102 1.00 76.56 197 ALA A CA 1
ATOM 1406 C C . ALA A 1 197 ? -0.923 15.633 -1.560 1.00 76.56 197 ALA A C 1
ATOM 1408 O O . ALA A 1 197 ? 0.089 15.859 -2.228 1.00 76.56 197 ALA A O 1
ATOM 1409 N N . VAL A 1 198 ? -1.963 14.937 -2.033 1.00 83.56 198 VAL A N 1
ATOM 1410 C CA . VAL A 1 198 ? -1.948 14.203 -3.306 1.00 83.56 198 VAL A CA 1
ATOM 1411 C C . VAL A 1 198 ? -3.342 14.173 -3.934 1.00 83.56 198 VAL A C 1
ATOM 1413 O O . VAL A 1 198 ? -4.333 14.003 -3.233 1.00 83.56 198 VAL A O 1
ATOM 1416 N N . ASP A 1 199 ? -3.415 14.297 -5.260 1.00 85.88 199 ASP A N 1
ATOM 1417 C CA . ASP A 1 199 ? -4.663 14.151 -6.009 1.00 85.88 199 ASP A CA 1
ATOM 1418 C C . ASP A 1 199 ? -5.147 12.686 -6.047 1.00 85.88 199 ASP A C 1
ATOM 1420 O O . ASP A 1 199 ? -4.371 11.763 -6.307 1.00 85.88 199 ASP A O 1
ATOM 1424 N N . ALA A 1 200 ? -6.445 12.464 -5.820 1.00 83.12 200 ALA A N 1
ATOM 1425 C CA . ALA A 1 200 ? -7.023 11.120 -5.757 1.00 83.12 200 ALA A CA 1
ATOM 1426 C C . ALA A 1 200 ? -6.886 10.334 -7.077 1.00 83.12 200 ALA A C 1
ATOM 1428 O O . ALA A 1 200 ? -6.727 9.115 -7.045 1.00 83.12 200 ALA A O 1
ATOM 1429 N N . VAL A 1 201 ? -6.897 11.008 -8.235 1.00 86.00 201 VAL A N 1
ATOM 1430 C CA . VAL A 1 201 ? -6.708 10.361 -9.545 1.00 86.00 201 VAL A CA 1
ATOM 1431 C C . VAL A 1 201 ? -5.256 9.918 -9.718 1.00 86.00 201 VAL A C 1
ATOM 1433 O O . VAL A 1 201 ? -4.990 8.848 -10.265 1.00 86.00 201 VAL A O 1
ATOM 1436 N N . GLU A 1 202 ? -4.302 10.714 -9.236 1.00 88.81 202 GLU A N 1
ATOM 1437 C CA . GLU A 1 202 ? -2.880 10.358 -9.255 1.00 88.81 202 GLU A CA 1
ATOM 1438 C C . GLU A 1 202 ? -2.580 9.172 -8.324 1.00 88.81 202 GLU A C 1
ATOM 1440 O O . GLU A 1 202 ? -1.820 8.265 -8.683 1.00 88.81 202 GLU A O 1
ATOM 1445 N N . LEU A 1 203 ? -3.222 9.140 -7.154 1.00 89.19 203 LEU A N 1
ATOM 1446 C CA . LEU A 1 203 ? -3.116 8.045 -6.193 1.00 89.19 203 LEU A CA 1
ATOM 1447 C C . LEU A 1 203 ? -3.728 6.739 -6.730 1.00 89.19 203 LEU A C 1
ATOM 1449 O O . LEU A 1 203 ? -3.078 5.694 -6.646 1.00 89.19 203 LEU A O 1
ATOM 1453 N N . ASP A 1 204 ? -4.914 6.800 -7.349 1.00 88.00 204 ASP A N 1
ATOM 1454 C CA . ASP A 1 204 ? -5.545 5.661 -8.038 1.00 88.00 204 ASP A CA 1
ATOM 1455 C C . ASP A 1 204 ? -4.647 5.121 -9.156 1.00 88.00 204 ASP A C 1
ATOM 1457 O O . ASP A 1 204 ? -4.333 3.928 -9.210 1.00 88.00 204 ASP A O 1
ATOM 1461 N N . LEU A 1 205 ? -4.154 6.010 -10.024 1.00 89.69 205 LEU A N 1
ATOM 1462 C CA . LEU A 1 205 ? -3.274 5.606 -11.112 1.00 89.69 205 LEU A CA 1
ATOM 1463 C C . LEU A 1 205 ? -2.007 4.927 -10.578 1.00 89.69 205 LEU A C 1
ATOM 1465 O O . LEU A 1 205 ? -1.588 3.898 -11.115 1.00 89.69 205 LEU A O 1
ATOM 1469 N N . SER A 1 206 ? -1.424 5.465 -9.507 1.00 91.94 206 SER A N 1
ATOM 1470 C CA . SER A 1 206 ? -0.248 4.890 -8.853 1.00 91.94 206 SER A CA 1
ATOM 1471 C C . SER A 1 206 ? -0.527 3.482 -8.320 1.00 91.94 206 SER A C 1
ATOM 1473 O O . SER A 1 206 ? 0.264 2.564 -8.558 1.00 91.94 206 SER A O 1
ATOM 1475 N N . ALA A 1 207 ? -1.670 3.285 -7.654 1.00 91.50 207 ALA A N 1
ATOM 1476 C CA . ALA A 1 207 ? -2.090 1.989 -7.123 1.00 91.50 207 ALA A CA 1
ATOM 1477 C C . ALA A 1 207 ? -2.275 0.952 -8.240 1.00 91.50 207 ALA A C 1
ATOM 1479 O O . ALA A 1 207 ? -1.715 -0.146 -8.174 1.00 91.50 207 ALA A O 1
ATOM 1480 N N . ARG A 1 208 ? -2.964 1.322 -9.325 1.00 90.38 208 ARG A N 1
ATOM 1481 C CA . ARG A 1 208 ? -3.166 0.448 -10.492 1.00 90.38 208 ARG A CA 1
ATOM 1482 C C . ARG A 1 208 ? -1.858 0.089 -11.188 1.00 90.38 208 ARG A C 1
ATOM 1484 O O . ARG A 1 208 ? -1.673 -1.058 -11.592 1.00 90.38 208 ARG A O 1
ATOM 1491 N N . ARG A 1 209 ? -0.935 1.046 -11.337 1.00 92.12 209 ARG A N 1
ATOM 1492 C CA . ARG A 1 209 ? 0.386 0.799 -11.943 1.00 92.12 209 ARG A CA 1
ATOM 1493 C C . ARG A 1 209 ? 1.222 -0.158 -11.102 1.00 92.12 209 ARG A C 1
ATOM 1495 O O . ARG A 1 209 ? 1.855 -1.052 -11.662 1.00 92.12 209 ARG A O 1
ATOM 1502 N N . LEU A 1 210 ? 1.193 -0.008 -9.779 1.00 92.69 210 LEU A N 1
ATOM 1503 C CA . LEU A 1 210 ? 1.876 -0.913 -8.859 1.00 92.69 210 LEU A CA 1
ATOM 1504 C C . LEU A 1 210 ? 1.282 -2.328 -8.899 1.00 92.69 210 LEU A C 1
ATOM 1506 O O . LEU A 1 210 ? 2.030 -3.298 -9.019 1.00 92.69 210 LEU A O 1
ATOM 1510 N N . ALA A 1 211 ? -0.044 -2.456 -8.864 1.00 90.50 211 ALA A N 1
ATOM 1511 C CA . ALA A 1 211 ? -0.705 -3.753 -8.973 1.00 90.50 211 ALA A CA 1
ATOM 1512 C C . ALA A 1 211 ? -0.398 -4.434 -10.316 1.00 90.50 211 ALA A C 1
ATOM 1514 O O . ALA A 1 211 ? 0.008 -5.593 -10.337 1.00 90.50 211 ALA A O 1
ATOM 1515 N N . ALA A 1 212 ? -0.476 -3.697 -11.430 1.00 90.38 212 ALA A N 1
ATOM 1516 C CA . ALA A 1 212 ? -0.131 -4.212 -12.756 1.00 90.38 212 ALA A CA 1
ATOM 1517 C C . ALA A 1 212 ? 1.340 -4.649 -12.860 1.00 90.38 212 ALA A C 1
ATOM 1519 O O . ALA A 1 212 ? 1.658 -5.604 -13.569 1.00 90.38 212 ALA A O 1
ATOM 1520 N N . PHE A 1 213 ? 2.249 -3.967 -12.159 1.00 93.06 213 PHE A N 1
ATOM 1521 C CA . PHE A 1 213 ? 3.650 -4.369 -12.067 1.00 93.06 213 PHE A CA 1
ATOM 1522 C C . PHE A 1 213 ? 3.832 -5.700 -11.345 1.00 93.06 213 PHE A C 1
ATOM 1524 O O . PHE A 1 213 ? 4.554 -6.561 -11.855 1.00 93.06 213 PHE A O 1
ATOM 1531 N N . VAL A 1 214 ? 3.179 -5.883 -10.195 1.00 93.12 214 VAL A N 1
ATOM 1532 C CA . VAL A 1 214 ? 3.253 -7.142 -9.444 1.00 93.12 214 VAL A CA 1
ATOM 1533 C C . VAL A 1 214 ? 2.592 -8.274 -10.217 1.00 93.12 214 VAL A C 1
ATOM 1535 O O . VAL A 1 214 ? 3.221 -9.312 -10.388 1.00 93.12 214 VAL A O 1
ATOM 1538 N N . ASP A 1 215 ? 1.395 -8.059 -10.760 1.00 91.06 215 ASP A N 1
ATOM 1539 C CA . ASP A 1 215 ? 0.669 -9.067 -11.535 1.00 91.06 215 ASP A CA 1
ATOM 1540 C C . ASP A 1 215 ? 1.480 -9.530 -12.754 1.00 91.06 215 ASP A C 1
ATOM 1542 O O . ASP A 1 215 ? 1.724 -10.722 -12.944 1.00 91.06 215 ASP A O 1
ATOM 1546 N N . ARG A 1 216 ? 2.027 -8.585 -13.529 1.00 91.25 216 ARG A N 1
ATOM 1547 C CA . ARG A 1 216 ? 2.848 -8.910 -14.702 1.00 91.25 216 ARG A CA 1
ATOM 1548 C C . ARG A 1 216 ? 4.159 -9.609 -14.341 1.00 91.25 216 ARG A C 1
ATOM 1550 O O . ARG A 1 216 ? 4.620 -10.456 -15.105 1.00 91.25 216 ARG A O 1
ATOM 1557 N N . SER A 1 217 ? 4.793 -9.217 -13.237 1.00 92.56 217 SER A N 1
ATOM 1558 C CA . SER A 1 217 ? 6.135 -9.699 -12.884 1.00 92.56 217 SER A CA 1
ATOM 1559 C C . SER A 1 217 ? 6.112 -10.999 -12.086 1.00 92.56 217 SER A C 1
ATOM 1561 O O . SER A 1 217 ? 6.981 -11.849 -12.266 1.00 92.56 217 SER A O 1
ATOM 1563 N N . CYS A 1 218 ? 5.144 -11.132 -11.183 1.00 92.94 218 CYS A N 1
ATOM 1564 C CA . CYS A 1 218 ? 5.098 -12.162 -10.152 1.00 92.94 218 CYS A CA 1
ATOM 1565 C C . CYS A 1 218 ? 3.850 -13.051 -10.242 1.00 92.94 218 CYS A C 1
ATOM 1567 O O . CYS A 1 218 ? 3.839 -14.121 -9.633 1.00 92.94 218 CYS A O 1
ATOM 1569 N N . GLY A 1 219 ? 2.834 -12.651 -11.014 1.00 89.56 219 GLY A N 1
ATOM 1570 C CA . GLY A 1 219 ? 1.532 -13.309 -11.057 1.00 89.56 219 GLY A CA 1
ATOM 1571 C C . GLY A 1 219 ? 0.675 -13.002 -9.827 1.00 89.56 219 GLY A C 1
ATOM 1572 O O . GLY A 1 219 ? 0.935 -12.059 -9.080 1.00 89.56 219 GLY A O 1
ATOM 1573 N N . HIS A 1 220 ? -0.350 -13.827 -9.621 1.00 87.00 220 HIS A N 1
ATOM 1574 C CA . HIS A 1 220 ? -1.289 -13.715 -8.502 1.00 87.00 220 HIS A CA 1
ATOM 1575 C C . HIS A 1 220 ? -0.733 -14.289 -7.189 1.00 87.00 220 HIS A C 1
ATOM 1577 O O . HIS A 1 220 ? 0.228 -15.061 -7.183 1.00 87.00 220 HIS A O 1
ATOM 1583 N N . GLY A 1 221 ? -1.417 -13.993 -6.083 1.00 83.56 221 GLY A N 1
ATOM 1584 C CA . GLY A 1 221 ? -1.098 -14.504 -4.747 1.00 83.56 221 GLY A CA 1
ATOM 1585 C C . GLY A 1 221 ? -0.545 -13.443 -3.800 1.00 83.56 221 GLY A C 1
ATOM 1586 O O . GLY A 1 221 ? 0.023 -13.789 -2.766 1.00 83.56 221 GLY A O 1
ATOM 1587 N N . PHE A 1 222 ? -0.725 -12.165 -4.136 1.00 86.81 222 PHE A N 1
ATOM 1588 C CA . PHE A 1 222 ? -0.279 -11.030 -3.330 1.00 86.81 222 PHE A CA 1
ATOM 1589 C C . PHE A 1 222 ? -1.498 -10.205 -2.897 1.00 86.81 222 PHE A C 1
ATOM 1591 O O . PHE A 1 222 ? -1.695 -9.103 -3.405 1.00 86.81 222 PHE A O 1
ATOM 1598 N N . PRO A 1 223 ? -2.326 -10.701 -1.957 1.00 83.81 223 PRO A N 1
ATOM 1599 C CA 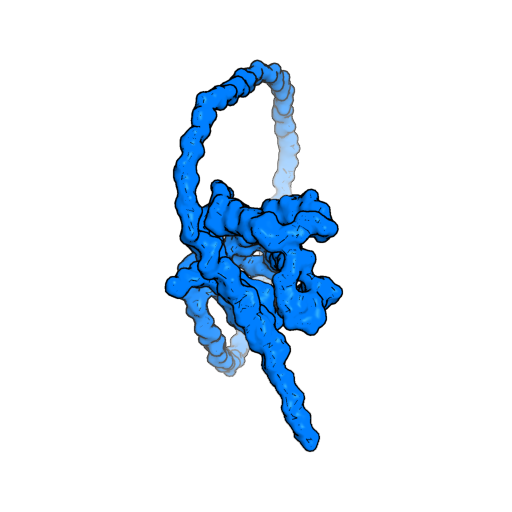. PRO A 1 223 ? -3.666 -10.160 -1.705 1.00 83.81 223 PRO A CA 1
ATOM 1600 C C . PRO A 1 223 ? -3.663 -8.693 -1.263 1.00 83.81 223 PRO A C 1
ATOM 1602 O O . PRO A 1 223 ? -4.537 -7.931 -1.665 1.00 83.81 223 PRO A O 1
ATOM 1605 N N . ILE A 1 224 ? -2.656 -8.264 -0.489 1.00 84.38 224 ILE A N 1
ATOM 1606 C CA . ILE A 1 224 ? -2.508 -6.849 -0.117 1.00 84.38 224 ILE A CA 1
ATOM 1607 C C . ILE A 1 224 ? -2.310 -5.995 -1.380 1.00 84.38 224 ILE A C 1
ATOM 1609 O O . ILE A 1 224 ? -3.005 -5.000 -1.549 1.00 84.38 224 ILE A O 1
ATOM 1613 N N . MET A 1 225 ? -1.427 -6.409 -2.296 1.00 85.56 225 MET A N 1
ATOM 1614 C CA . MET A 1 225 ? -1.130 -5.673 -3.535 1.00 85.56 225 MET A CA 1
ATOM 1615 C C . MET A 1 225 ? -2.297 -5.695 -4.521 1.00 85.56 225 MET A C 1
ATOM 1617 O O . MET A 1 225 ? -2.573 -4.685 -5.160 1.00 85.56 225 MET A O 1
ATOM 1621 N N . GLU A 1 226 ? -2.982 -6.832 -4.630 1.00 84.75 226 GLU A N 1
ATOM 1622 C CA . GLU A 1 226 ? -4.169 -6.994 -5.474 1.00 84.75 226 GLU A CA 1
ATOM 1623 C C . GLU A 1 226 ? -5.270 -6.027 -5.031 1.00 84.75 226 GLU A C 1
ATOM 1625 O O . GLU A 1 226 ? -5.786 -5.260 -5.838 1.00 84.75 226 GLU A O 1
ATOM 1630 N N . SER A 1 227 ? -5.532 -5.961 -3.725 1.00 81.12 227 SER A N 1
ATOM 1631 C CA . SER A 1 227 ? -6.583 -5.104 -3.180 1.00 81.12 227 SER A CA 1
ATOM 1632 C C . SER A 1 227 ? -6.336 -3.603 -3.341 1.00 81.12 227 SER A C 1
ATOM 1634 O O . SER A 1 227 ? -7.283 -2.822 -3.324 1.00 81.12 227 SER A O 1
ATOM 1636 N N . MET A 1 228 ? -5.082 -3.176 -3.529 1.00 78.25 228 MET A N 1
ATOM 1637 C CA . MET A 1 228 ? -4.759 -1.757 -3.689 1.00 78.25 228 MET A CA 1
ATOM 1638 C C . MET A 1 228 ? -5.331 -1.160 -4.975 1.00 78.25 228 MET A C 1
ATOM 1640 O O . MET A 1 228 ? -5.716 0.006 -4.973 1.00 78.25 228 MET A O 1
ATOM 1644 N N . ALA A 1 229 ? -5.396 -1.934 -6.061 1.00 72.38 229 ALA A N 1
ATOM 1645 C CA . ALA A 1 229 ? -5.984 -1.463 -7.315 1.00 72.38 229 ALA A CA 1
ATOM 1646 C C . ALA A 1 229 ? -7.505 -1.289 -7.230 1.00 72.38 229 ALA A C 1
ATOM 1648 O O . ALA A 1 229 ? -8.070 -0.496 -7.983 1.00 72.38 229 ALA A O 1
ATOM 1649 N N . ASP A 1 230 ? -8.148 -2.001 -6.306 1.00 76.69 230 ASP A N 1
ATOM 1650 C CA . ASP A 1 230 ? -9.598 -1.982 -6.132 1.00 76.69 230 ASP A CA 1
ATOM 1651 C C . ASP A 1 230 ? -10.064 -0.845 -5.207 1.00 76.69 230 ASP A C 1
ATOM 1653 O O . ASP A 1 230 ? -11.235 -0.477 -5.230 1.00 76.69 230 ASP A O 1
ATOM 1657 N N . LEU A 1 231 ? -9.160 -0.228 -4.431 1.00 67.88 231 LEU A N 1
ATOM 1658 C CA . LEU A 1 231 ? -9.490 0.825 -3.452 1.00 67.88 231 LEU A CA 1
ATOM 1659 C C . LEU A 1 231 ? -10.183 2.055 -4.054 1.00 67.88 231 LEU A C 1
ATOM 1661 O O . LEU A 1 231 ? -10.936 2.737 -3.362 1.00 67.88 231 LEU A O 1
ATOM 1665 N N . PHE A 1 232 ? -9.919 2.339 -5.327 1.00 65.06 232 PHE A N 1
ATOM 1666 C CA . PHE A 1 232 ? -10.455 3.492 -6.052 1.00 65.06 232 PHE A CA 1
ATOM 1667 C C . PHE A 1 232 ? -11.300 3.071 -7.260 1.00 65.06 232 PHE A C 1
ATOM 1669 O O . PHE A 1 232 ? -11.621 3.891 -8.125 1.00 65.06 232 PHE A O 1
ATOM 1676 N N . ALA A 1 233 ? -11.653 1.788 -7.356 1.00 63.69 233 ALA A N 1
ATOM 1677 C CA . ALA A 1 233 ? -12.602 1.334 -8.352 1.00 63.69 233 ALA A CA 1
ATOM 1678 C C . ALA A 1 233 ? -13.987 1.894 -7.993 1.00 63.69 233 ALA A C 1
ATOM 1680 O O . ALA A 1 233 ? -14.636 1.454 -7.047 1.00 63.69 233 ALA A O 1
ATOM 1681 N N . LEU A 1 234 ? -14.414 2.918 -8.730 1.00 47.38 234 LEU A N 1
ATOM 1682 C CA . LEU A 1 234 ? -15.805 3.347 -8.755 1.00 47.38 234 LEU A CA 1
ATOM 1683 C C . LEU A 1 234 ? -16.559 2.360 -9.655 1.00 47.38 234 LEU A C 1
ATOM 1685 O O . LEU A 1 234 ? -16.339 2.372 -10.868 1.00 47.38 234 LEU A O 1
ATOM 1689 N N . ASP A 1 235 ? -17.392 1.504 -9.065 1.00 42.03 235 ASP A N 1
ATOM 1690 C CA . ASP A 1 235 ? -18.476 0.829 -9.797 1.00 42.03 235 ASP A CA 1
ATOM 1691 C C . ASP A 1 235 ? -19.604 1.823 -10.127 1.00 42.03 235 ASP A C 1
ATOM 1693 O O . ASP A 1 235 ? -19.998 2.610 -9.230 1.00 42.03 235 ASP A O 1
#

Secondary structure (DSSP, 8-state):
------HHHHHHHHHHGGGGG-------------PPPP------------------------PPPP---PPP----PPP--------EETTEEPPPPPTTHHHHHHHHHHHHHHHHHHHS-TT----HHHHHHHHHHHHHHHHHHHTTS-GGGHHHHHHHHHHHHHHHHHHHTS-GGG--HHHHHHHHIIIIIS-TTS-HHHHHHHHHHHHHHHHHHH-S--HHHHHHHHTT---

Radius of gyration: 27.39 Å; chains: 1; bounding box: 77×78×63 Å